Protein AF-A0A2C9L6H7-F1 (afdb_monomer_lite)

Foldseek 3Di:
DLLLVLLLVLLVLVVDDDDDVSVVVNVVSVVSNVVVVVVVVVVVLVVLCVVCVLQSQLVVLQVLLVVLVCQLVVVVVLVVQCVVPHRNRSSNVVSVVVVVVVVCCVVPPPDPDPPPPPPPDDPVVCVVDPVSVVVVVLVVVVVVVVVVCLVVVVVVCVVVVDDPVVNSVVSNVVSVVSSVVSNVVSVVVSVVVVVVVVVVVVVVVPDDDDDPDPPPPPVVPPRD

Organism: Biomphalaria glabrata (NCBI:txid6526)

Structure (mmCIF, N/CA/C/O backbone):
data_AF-A0A2C9L6H7-F1
#
_entry.id   AF-A0A2C9L6H7-F1
#
loop_
_atom_site.group_PDB
_atom_site.id
_atom_site.type_symbol
_atom_site.label_atom_id
_atom_site.label_alt_id
_atom_site.label_comp_id
_atom_site.label_asym_id
_atom_site.label_entity_id
_atom_site.label_seq_id
_atom_site.pdbx_PDB_ins_code
_atom_site.Cartn_x
_atom_site.Cartn_y
_atom_site.Cartn_z
_atom_site.occupancy
_atom_site.B_iso_or_equiv
_atom_site.auth_seq_id
_atom_site.auth_comp_id
_atom_site.auth_asym_id
_atom_site.auth_atom_id
_atom_site.pdbx_PDB_model_num
ATOM 1 N N . MET A 1 1 ? -9.158 5.200 -7.496 1.00 86.81 1 MET A N 1
ATOM 2 C CA . MET A 1 1 ? -10.626 5.351 -7.338 1.00 86.81 1 MET A CA 1
ATOM 3 C C . MET A 1 1 ? -11.253 4.237 -6.511 1.00 86.81 1 MET A C 1
ATOM 5 O O . MET A 1 1 ? -11.807 4.567 -5.476 1.00 86.81 1 MET A O 1
ATOM 9 N N . LEU A 1 2 ? -11.145 2.953 -6.896 1.00 90.75 2 LEU A N 1
ATOM 10 C CA . LEU A 1 2 ? -11.762 1.843 -6.139 1.00 90.75 2 LEU A CA 1
ATOM 11 C C . LEU A 1 2 ? -11.388 1.856 -4.645 1.00 90.75 2 LEU A C 1
ATOM 13 O O . LEU A 1 2 ? -12.276 1.834 -3.799 1.00 90.75 2 LEU A O 1
ATOM 17 N N . ALA A 1 3 ? -10.096 1.988 -4.328 1.00 88.94 3 ALA A N 1
ATOM 18 C CA . ALA A 1 3 ? -9.620 2.086 -2.945 1.00 88.94 3 ALA A CA 1
ATOM 19 C C . ALA A 1 3 ? -10.197 3.302 -2.192 1.00 88.94 3 ALA A C 1
ATOM 21 O O . ALA A 1 3 ? -10.600 3.178 -1.043 1.00 88.94 3 ALA A O 1
ATOM 22 N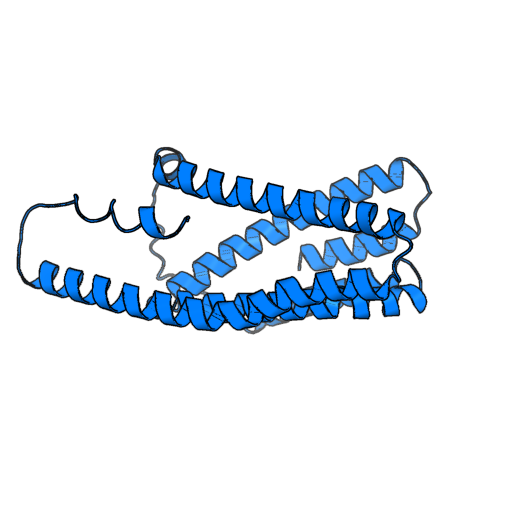 N . GLY A 1 4 ? -10.324 4.459 -2.854 1.00 90.06 4 GLY A N 1
ATOM 23 C CA . GLY A 1 4 ? -10.899 5.666 -2.250 1.00 90.06 4 GLY A CA 1
ATOM 24 C C . GLY A 1 4 ? -12.388 5.517 -1.927 1.00 90.06 4 GLY A C 1
ATOM 25 O O . GLY A 1 4 ? -12.824 5.894 -0.843 1.00 90.06 4 GLY A O 1
ATOM 26 N N . VAL A 1 5 ? -13.162 4.885 -2.817 1.00 92.19 5 VAL A N 1
ATOM 27 C CA . VAL A 1 5 ? -14.576 4.562 -2.561 1.00 92.19 5 VAL A CA 1
ATOM 28 C C . VAL A 1 5 ? -14.704 3.566 -1.407 1.00 92.19 5 VAL A C 1
ATOM 30 O O . VAL A 1 5 ? -15.531 3.767 -0.520 1.00 92.19 5 VAL A O 1
ATOM 33 N N . CYS A 1 6 ? -13.855 2.533 -1.372 1.00 91.00 6 CYS A N 1
ATOM 34 C CA . CYS A 1 6 ? -13.819 1.569 -0.270 1.00 91.00 6 CYS A CA 1
ATOM 35 C C . CYS A 1 6 ? -13.486 2.245 1.068 1.00 91.00 6 CYS A C 1
ATOM 37 O O . CYS A 1 6 ? -14.149 1.967 2.063 1.00 91.00 6 CYS A O 1
ATOM 39 N N . ALA A 1 7 ? -12.533 3.181 1.090 1.00 89.62 7 ALA A N 1
ATOM 40 C CA . ALA A 1 7 ? -12.198 3.954 2.283 1.00 89.62 7 ALA A CA 1
ATOM 41 C C . ALA A 1 7 ? -13.391 4.787 2.782 1.00 89.62 7 ALA A C 1
ATOM 43 O O . ALA A 1 7 ? -13.722 4.723 3.963 1.00 89.62 7 ALA A O 1
ATOM 44 N N . ILE A 1 8 ? -14.105 5.490 1.895 1.00 92.06 8 ILE A N 1
ATOM 45 C CA . ILE A 1 8 ? -15.303 6.262 2.278 1.00 92.06 8 ILE A CA 1
ATOM 46 C C . ILE A 1 8 ? -16.383 5.339 2.858 1.00 92.06 8 ILE A C 1
ATOM 48 O O . ILE A 1 8 ? -16.932 5.634 3.922 1.00 92.06 8 ILE A O 1
ATOM 52 N N . LEU A 1 9 ? -16.656 4.206 2.199 1.00 89.81 9 LEU A N 1
ATOM 53 C CA . LEU A 1 9 ? -17.608 3.199 2.681 1.00 89.81 9 LEU A CA 1
ATOM 54 C C . LEU A 1 9 ? -17.210 2.657 4.061 1.00 89.81 9 LEU A C 1
ATOM 56 O O . LEU A 1 9 ? -18.068 2.493 4.926 1.00 89.81 9 LEU A O 1
ATOM 60 N N . PHE A 1 10 ? -15.914 2.446 4.295 1.00 88.25 10 PHE A N 1
ATOM 61 C CA . PHE A 1 10 ? -15.382 2.023 5.590 1.00 88.25 10 PHE A CA 1
ATOM 62 C C . PHE A 1 10 ? -15.602 3.068 6.694 1.00 88.25 10 PHE A C 1
ATOM 64 O O . PHE A 1 10 ? -15.924 2.714 7.825 1.00 88.25 10 PHE A O 1
ATOM 71 N N . GLY A 1 11 ? -15.507 4.359 6.369 1.00 86.75 11 GLY A N 1
ATOM 72 C CA . GLY A 1 11 ? -15.842 5.435 7.306 1.00 86.75 11 GLY A CA 1
ATOM 73 C C . GLY A 1 11 ? -17.318 5.424 7.723 1.00 86.75 11 GLY A C 1
ATOM 74 O O . GLY A 1 11 ? -17.628 5.603 8.900 1.00 86.75 11 GLY A O 1
ATOM 75 N N . PHE A 1 12 ? -18.234 5.148 6.786 1.00 86.12 12 PHE A N 1
ATOM 76 C CA . PHE A 1 12 ? -19.671 5.016 7.080 1.00 86.12 12 PHE A CA 1
ATOM 77 C C . PHE A 1 12 ? -20.012 3.756 7.876 1.00 86.12 12 PHE A C 1
ATOM 79 O O . PHE A 1 12 ? -20.928 3.777 8.696 1.00 86.12 12 PHE A O 1
ATOM 86 N N . LEU A 1 13 ? -19.251 2.676 7.686 1.00 83.56 13 LEU A N 1
ATOM 87 C CA . LEU A 1 13 ? -19.404 1.439 8.451 1.00 83.56 13 LEU A CA 1
ATOM 88 C C . LEU A 1 13 ? -19.251 1.657 9.958 1.00 83.56 13 LEU A C 1
ATOM 90 O O . LEU A 1 13 ? -19.934 0.991 10.730 1.00 83.56 13 LEU A O 1
ATOM 94 N N . GLY A 1 14 ? -18.437 2.628 10.382 1.00 74.38 14 GLY A N 1
ATOM 95 C CA . GLY A 1 14 ? -18.290 2.990 11.795 1.00 74.38 14 GLY A CA 1
ATOM 96 C C . GLY A 1 14 ? -19.550 3.556 12.456 1.00 74.38 14 GLY A C 1
ATOM 97 O O . GLY A 1 14 ? -19.616 3.604 13.678 1.00 74.38 14 GLY A O 1
ATOM 98 N N . GLN A 1 15 ? -20.552 3.967 11.673 1.00 77.81 15 GLN A N 1
ATOM 99 C CA . GLN A 1 15 ? -21.860 4.411 12.174 1.00 77.81 15 GLN A CA 1
ATOM 100 C C . GLN A 1 15 ? -22.908 3.283 12.175 1.00 77.81 15 GLN A C 1
ATOM 102 O O . GLN A 1 15 ? -24.049 3.495 12.584 1.00 77.81 15 GLN A O 1
ATOM 107 N N . GLY A 1 16 ? -22.546 2.094 11.682 1.00 73.50 16 GLY A N 1
ATOM 108 C CA . GLY A 1 16 ? -23.424 0.931 11.608 1.00 73.50 16 GLY A CA 1
ATOM 109 C C . GLY A 1 16 ? -23.633 0.226 12.957 1.00 73.50 16 GLY A C 1
ATOM 110 O O . GLY A 1 16 ? -22.962 0.532 13.944 1.00 73.50 16 GLY A O 1
ATOM 111 N N . PRO A 1 17 ? -24.564 -0.744 13.018 1.00 73.94 17 PRO A N 1
ATOM 112 C CA . PRO A 1 17 ? -24.856 -1.482 14.240 1.00 73.94 17 PRO A CA 1
ATOM 113 C C . PRO A 1 17 ? -23.621 -2.254 14.744 1.00 73.94 17 PRO A C 1
ATOM 115 O O . PRO A 1 17 ? -22.954 -2.932 13.952 1.00 73.94 17 PRO A O 1
ATOM 118 N N . PRO A 1 18 ? -23.318 -2.192 16.054 1.00 74.81 18 PRO A N 1
ATOM 119 C CA . PRO A 1 18 ? -22.157 -2.862 16.626 1.00 74.81 18 PRO A CA 1
ATOM 120 C C . PRO A 1 18 ? -22.301 -4.391 16.564 1.00 74.81 18 PRO A C 1
ATOM 122 O O . PRO A 1 18 ? -23.391 -4.936 16.737 1.00 74.81 18 PRO A O 1
ATOM 125 N N . GLY A 1 19 ? -21.183 -5.094 16.352 1.00 82.12 19 GLY A N 1
ATOM 126 C CA . GLY A 1 19 ? -21.097 -6.556 16.452 1.00 82.12 19 GLY A CA 1
ATOM 127 C C . GLY A 1 19 ? -20.642 -7.261 15.171 1.00 82.12 19 GLY A C 1
ATOM 128 O O . GLY A 1 19 ? -19.882 -6.725 14.365 1.00 82.12 19 GLY A O 1
ATOM 129 N N . THR A 1 20 ? -21.120 -8.490 14.976 1.00 83.94 20 THR A N 1
ATOM 130 C CA . THR A 1 20 ? -20.829 -9.339 13.809 1.00 83.94 20 THR A CA 1
ATOM 131 C C . THR A 1 20 ? -21.091 -8.701 12.435 1.00 83.94 20 THR A C 1
ATOM 133 O O . THR A 1 20 ? -20.253 -8.918 11.555 1.00 83.94 20 THR A O 1
ATOM 136 N N . PRO A 1 21 ? -22.155 -7.900 12.190 1.00 84.06 21 PRO A N 1
ATOM 137 C CA . PRO A 1 21 ? -22.369 -7.313 10.863 1.00 84.06 21 PRO A CA 1
ATOM 138 C C . PRO A 1 21 ? -21.281 -6.301 10.471 1.00 84.06 21 PRO A C 1
ATOM 140 O O . PRO A 1 21 ? -20.859 -6.288 9.314 1.00 84.06 21 PRO A O 1
ATOM 143 N N . PHE A 1 22 ? -20.767 -5.517 11.426 1.00 86.94 22 PHE A N 1
ATOM 144 C CA . PHE A 1 22 ? -19.659 -4.586 11.188 1.00 86.94 22 PHE A CA 1
ATOM 145 C C . PHE A 1 22 ? -18.388 -5.322 10.749 1.00 86.94 22 PHE A C 1
ATOM 147 O O . PHE A 1 22 ? -17.736 -4.919 9.786 1.00 86.94 22 PHE A O 1
ATOM 154 N N . ILE A 1 23 ? -18.062 -6.432 11.418 1.00 87.94 23 ILE A N 1
ATOM 155 C CA . ILE A 1 23 ? -16.872 -7.237 11.117 1.00 87.94 23 ILE A CA 1
ATOM 156 C C . ILE A 1 23 ? -16.971 -7.834 9.709 1.00 87.94 23 ILE A C 1
ATOM 158 O O . ILE A 1 23 ? -16.042 -7.693 8.915 1.00 87.94 23 ILE A O 1
ATOM 162 N N . VAL A 1 24 ? -18.106 -8.454 9.367 1.00 90.81 24 VAL A N 1
ATOM 163 C CA . VAL A 1 24 ? -18.300 -9.083 8.050 1.00 90.81 24 VAL A CA 1
ATOM 164 C C . VAL A 1 24 ? -18.208 -8.050 6.928 1.00 90.81 24 VAL A C 1
ATOM 166 O O . VAL A 1 24 ? -17.472 -8.258 5.963 1.00 90.81 24 VAL A O 1
ATOM 169 N N . MET A 1 25 ? -18.894 -6.911 7.056 1.00 86.50 25 MET A N 1
ATOM 170 C CA . MET A 1 25 ? -18.816 -5.855 6.044 1.00 86.50 25 MET A CA 1
ATOM 171 C C . MET A 1 25 ? -17.411 -5.248 5.944 1.00 86.50 25 MET A C 1
ATOM 173 O O . MET A 1 25 ? -16.944 -4.975 4.840 1.00 86.50 25 MET A O 1
ATOM 177 N N . SER A 1 26 ? -16.709 -5.099 7.070 1.00 88.81 26 SER A N 1
ATOM 178 C CA . SER A 1 26 ? -15.321 -4.629 7.093 1.00 88.81 26 SER A CA 1
ATOM 179 C C . SER A 1 26 ? -14.395 -5.546 6.295 1.00 88.81 26 SER A C 1
ATOM 181 O O . SER A 1 26 ? -13.603 -5.059 5.488 1.00 88.81 26 SER A O 1
ATOM 183 N N . PHE A 1 27 ? -14.526 -6.867 6.456 1.00 91.69 27 PHE A N 1
ATOM 184 C CA . PHE A 1 27 ? -13.761 -7.837 5.668 1.00 91.69 27 PHE A CA 1
ATOM 185 C C . PHE A 1 27 ? -14.075 -7.752 4.173 1.00 91.69 27 PHE A C 1
ATOM 187 O O . PHE A 1 27 ? -13.153 -7.791 3.360 1.00 91.69 27 PHE A O 1
ATOM 194 N N . LEU A 1 28 ? -15.348 -7.591 3.801 1.00 92.75 28 LEU A N 1
ATOM 195 C CA . LEU A 1 28 ? -15.743 -7.456 2.396 1.00 92.75 28 LEU A CA 1
ATOM 196 C C . LEU A 1 28 ? -15.145 -6.200 1.755 1.00 92.75 28 LEU A C 1
ATOM 198 O O . LEU A 1 28 ? -14.545 -6.284 0.684 1.00 92.75 28 LEU A O 1
ATOM 202 N N . VAL A 1 29 ? -15.253 -5.048 2.422 1.00 91.75 29 VAL A N 1
ATOM 203 C CA . VAL A 1 29 ? -14.683 -3.787 1.922 1.00 91.75 29 VAL A CA 1
ATOM 204 C C . VAL A 1 29 ? -13.164 -3.888 1.801 1.00 91.75 29 VAL A C 1
ATOM 206 O O . VAL A 1 29 ? -12.610 -3.508 0.771 1.00 91.75 29 VAL A O 1
ATOM 209 N N . ARG A 1 30 ? -12.489 -4.469 2.800 1.00 90.06 30 ARG A N 1
ATOM 210 C CA . ARG A 1 30 ? -11.034 -4.681 2.770 1.00 90.06 30 ARG A CA 1
ATOM 211 C C . ARG A 1 30 ? -10.598 -5.630 1.656 1.00 90.06 30 ARG A C 1
ATOM 213 O O . ARG A 1 30 ? -9.576 -5.377 1.026 1.00 90.06 30 ARG A O 1
ATOM 220 N N . ALA A 1 31 ? -11.365 -6.680 1.369 1.00 94.38 31 ALA A N 1
ATOM 221 C CA . ALA A 1 31 ? -11.065 -7.593 0.269 1.00 94.38 31 ALA A CA 1
ATOM 222 C C . ALA A 1 31 ? -11.135 -6.882 -1.093 1.00 94.38 31 ALA A C 1
ATOM 224 O O . ALA A 1 31 ? -10.229 -7.022 -1.914 1.00 94.38 31 ALA A O 1
ATOM 225 N N . VAL A 1 32 ? -12.174 -6.071 -1.319 1.00 94.06 32 VAL A N 1
ATOM 226 C CA . VAL A 1 32 ? -12.326 -5.294 -2.562 1.00 94.06 32 VAL A CA 1
ATOM 227 C C . VAL A 1 32 ? -11.233 -4.229 -2.688 1.00 94.06 32 VAL A C 1
ATOM 229 O O . VAL A 1 32 ? -10.643 -4.068 -3.758 1.00 94.06 32 VAL A O 1
ATOM 232 N N . GLU A 1 33 ? -10.920 -3.536 -1.593 1.00 92.31 33 GLU A N 1
ATOM 233 C CA . GLU A 1 33 ? -9.830 -2.563 -1.535 1.00 92.31 33 GLU A CA 1
ATOM 234 C C . GLU A 1 33 ? -8.484 -3.212 -1.892 1.00 92.31 33 GLU A C 1
ATOM 236 O O . GLU A 1 33 ? -7.765 -2.695 -2.750 1.00 92.31 33 GLU A O 1
ATOM 241 N N . ALA A 1 34 ? -8.182 -4.381 -1.316 1.00 90.94 34 ALA A N 1
ATOM 242 C CA . ALA A 1 34 ? -6.945 -5.118 -1.564 1.00 90.94 34 ALA A CA 1
ATOM 243 C C . ALA A 1 34 ? -6.784 -5.526 -3.036 1.00 90.94 34 ALA A C 1
ATOM 245 O O . ALA A 1 34 ? -5.696 -5.381 -3.593 1.00 90.94 34 ALA A O 1
ATOM 246 N N . ILE A 1 35 ? -7.861 -5.970 -3.695 1.00 93.69 35 ILE A N 1
ATOM 247 C CA . ILE A 1 35 ? -7.845 -6.281 -5.134 1.00 93.69 35 ILE A CA 1
ATOM 248 C C . ILE A 1 35 ? -7.488 -5.029 -5.946 1.00 93.69 35 ILE A C 1
ATOM 250 O O . ILE A 1 35 ? -6.653 -5.087 -6.850 1.00 93.69 35 ILE A O 1
ATOM 254 N N . GLY A 1 36 ? -8.085 -3.885 -5.600 1.00 89.62 36 GLY A N 1
ATOM 255 C CA . GLY A 1 36 ? -7.805 -2.610 -6.256 1.00 89.62 36 GLY A CA 1
ATOM 256 C C . GLY A 1 36 ? -6.353 -2.169 -6.108 1.00 89.62 36 GLY A C 1
ATOM 257 O O . GLY A 1 36 ? -5.725 -1.780 -7.093 1.00 89.62 36 GLY A O 1
ATOM 258 N N . VAL A 1 37 ? -5.812 -2.255 -4.892 1.00 88.94 37 VAL A N 1
ATOM 259 C CA . VAL A 1 37 ? -4.417 -1.898 -4.605 1.00 88.94 37 VAL A CA 1
ATOM 260 C C . VAL A 1 37 ? -3.455 -2.851 -5.316 1.00 88.94 37 VAL A C 1
ATOM 262 O O . VAL A 1 37 ? -2.514 -2.386 -5.950 1.00 88.94 37 VAL A O 1
ATOM 265 N N . ALA A 1 38 ? -3.711 -4.162 -5.311 1.00 89.88 38 ALA A N 1
ATOM 266 C CA . ALA A 1 38 ? -2.865 -5.139 -6.000 1.00 89.88 38 ALA A CA 1
ATOM 267 C C . ALA A 1 38 ? -2.821 -4.907 -7.520 1.00 89.88 38 ALA A C 1
ATOM 269 O O . ALA A 1 38 ? -1.746 -4.946 -8.130 1.00 89.88 38 ALA A O 1
ATOM 270 N N . ALA A 1 39 ? -3.972 -4.614 -8.132 1.00 89.38 39 ALA A N 1
ATOM 271 C CA . ALA A 1 39 ? -4.048 -4.278 -9.549 1.00 89.38 39 ALA A CA 1
ATOM 272 C C . ALA A 1 39 ? -3.284 -2.981 -9.860 1.00 89.38 39 ALA A C 1
ATOM 274 O O . ALA A 1 39 ? -2.503 -2.937 -10.811 1.00 89.38 39 ALA A O 1
ATOM 275 N N . PHE A 1 40 ? -3.457 -1.950 -9.027 1.00 88.62 40 PHE A N 1
ATOM 276 C CA . PHE A 1 40 ? -2.762 -0.673 -9.166 1.00 88.62 40 PHE A CA 1
ATOM 277 C C . PHE A 1 40 ? -1.241 -0.813 -9.037 1.00 88.62 40 PHE A C 1
ATOM 279 O O . PHE A 1 40 ? -0.520 -0.318 -9.903 1.00 88.62 40 PHE A O 1
ATOM 286 N N . SER A 1 41 ? -0.743 -1.502 -8.008 1.00 86.56 41 SER A N 1
ATOM 287 C CA . SER A 1 41 ? 0.698 -1.695 -7.800 1.00 86.56 41 SER A CA 1
ATOM 288 C C . SER A 1 41 ? 1.327 -2.462 -8.963 1.00 86.56 41 SER A C 1
ATOM 290 O O . SER A 1 41 ? 2.352 -2.046 -9.499 1.00 86.56 41 SER A O 1
ATOM 292 N N . THR A 1 42 ? 0.666 -3.527 -9.428 1.00 87.75 42 THR A N 1
ATOM 293 C CA . THR A 1 42 ? 1.136 -4.321 -10.575 1.00 87.75 42 THR A CA 1
ATOM 294 C C . THR A 1 42 ? 1.201 -3.488 -11.855 1.00 87.75 42 THR A C 1
ATOM 296 O O . THR A 1 42 ? 2.218 -3.495 -12.551 1.00 87.75 42 THR A O 1
ATOM 299 N N . ALA A 1 43 ? 0.135 -2.740 -12.160 1.00 87.50 43 ALA A N 1
ATOM 300 C CA . ALA A 1 43 ? 0.084 -1.883 -13.340 1.00 87.50 43 ALA A CA 1
ATOM 301 C C . ALA A 1 43 ? 1.125 -0.758 -13.268 1.00 87.50 43 ALA A C 1
ATOM 303 O O . ALA A 1 43 ? 1.826 -0.512 -14.245 1.00 87.50 43 ALA A O 1
ATOM 304 N N . SER A 1 44 ? 1.285 -0.126 -12.103 1.00 87.94 44 SER A N 1
ATOM 305 C CA . SER A 1 44 ? 2.264 0.946 -11.890 1.00 87.94 44 SER A CA 1
ATOM 306 C C . SER A 1 44 ? 3.686 0.458 -12.153 1.00 87.94 44 SER A C 1
ATOM 308 O O . SER A 1 44 ? 4.434 1.100 -12.887 1.00 87.94 44 SER A O 1
ATOM 310 N N . PHE A 1 45 ? 4.046 -0.719 -11.635 1.00 84.12 45 PHE A N 1
ATOM 311 C CA . PHE A 1 45 ? 5.361 -1.317 -11.863 1.00 84.12 45 PHE A CA 1
ATOM 312 C C . PHE A 1 45 ? 5.595 -1.676 -13.338 1.00 84.12 45 PHE A C 1
ATOM 314 O O . PHE A 1 45 ? 6.684 -1.448 -13.874 1.00 84.12 45 PHE A O 1
ATOM 321 N N . ALA A 1 46 ? 4.568 -2.184 -14.025 1.00 85.62 46 ALA A N 1
ATOM 322 C CA . ALA A 1 46 ? 4.638 -2.487 -15.452 1.00 85.62 46 ALA A CA 1
ATOM 323 C C . ALA A 1 46 ? 4.795 -1.224 -16.317 1.00 85.62 46 ALA A C 1
ATOM 325 O O . ALA A 1 46 ? 5.581 -1.225 -17.260 1.00 85.62 46 ALA A O 1
ATOM 326 N N . ILE A 1 47 ? 4.085 -0.139 -16.002 1.00 84.19 47 ILE A N 1
ATOM 327 C CA . ILE A 1 47 ? 4.190 1.133 -16.733 1.00 84.19 47 ILE A CA 1
ATOM 328 C C . ILE A 1 47 ? 5.581 1.736 -16.523 1.00 84.19 47 ILE A C 1
ATOM 330 O O . ILE A 1 47 ? 6.272 2.021 -17.495 1.00 84.19 47 ILE A O 1
ATOM 334 N N . VAL A 1 48 ? 6.033 1.861 -15.271 1.00 86.00 48 VAL A N 1
ATOM 335 C CA . VAL A 1 48 ? 7.335 2.466 -14.938 1.00 86.00 48 VAL A CA 1
ATOM 336 C C . VAL A 1 48 ? 8.496 1.724 -15.604 1.00 86.00 48 VAL A C 1
ATOM 338 O O . VAL A 1 48 ? 9.398 2.355 -16.152 1.00 86.00 48 VAL A O 1
ATOM 341 N N . SER A 1 49 ? 8.467 0.388 -15.590 1.00 82.25 49 SER A N 1
ATOM 342 C CA . SER A 1 49 ? 9.523 -0.424 -16.210 1.00 82.25 49 SER A CA 1
ATOM 343 C C . SER A 1 49 ? 9.545 -0.341 -17.739 1.00 82.25 49 SER A C 1
ATOM 345 O O . SER A 1 49 ? 10.619 -0.470 -18.326 1.00 82.25 49 SER A O 1
ATOM 347 N N . ASN A 1 50 ? 8.398 -0.096 -18.383 1.00 82.12 50 ASN A N 1
ATOM 348 C CA . ASN A 1 50 ? 8.331 0.125 -19.828 1.00 82.12 50 ASN A CA 1
ATOM 349 C C . ASN A 1 50 ? 8.730 1.554 -20.224 1.00 82.12 50 ASN A C 1
ATOM 351 O O . ASN A 1 50 ? 9.392 1.728 -21.243 1.00 82.12 50 ASN A O 1
ATOM 355 N N . GLU A 1 51 ? 8.362 2.557 -19.426 1.00 83.69 51 GLU A N 1
ATOM 356 C CA . GLU A 1 51 ? 8.619 3.970 -19.731 1.00 83.69 51 GLU A CA 1
ATOM 357 C C . GLU A 1 51 ? 10.087 4.363 -19.482 1.00 83.69 51 GLU A C 1
ATOM 359 O O . GLU A 1 51 ? 10.688 5.096 -20.266 1.00 83.69 51 GLU A O 1
ATOM 364 N N . PHE A 1 52 ? 10.711 3.836 -18.418 1.00 82.44 52 PHE A N 1
ATOM 365 C CA . PHE A 1 52 ? 12.077 4.195 -18.012 1.00 82.44 52 PHE A CA 1
ATOM 366 C C . PHE A 1 52 ? 13.042 2.998 -17.992 1.00 82.44 52 PHE A C 1
ATOM 368 O O . PHE A 1 52 ? 13.639 2.710 -16.953 1.00 82.44 52 PHE A O 1
ATOM 375 N N . PRO A 1 53 ? 13.300 2.326 -19.130 1.00 76.44 53 PRO A N 1
ATOM 376 C CA . PRO A 1 53 ? 14.057 1.070 -19.163 1.00 76.44 53 PRO A CA 1
ATOM 377 C C . PRO A 1 53 ? 15.520 1.196 -18.702 1.00 76.44 53 PRO A C 1
ATOM 379 O O . PRO A 1 53 ? 16.129 0.215 -18.282 1.00 76.44 53 PRO A O 1
ATOM 382 N N . TYR A 1 54 ? 16.099 2.400 -18.760 1.00 78.31 54 TYR A N 1
ATOM 383 C CA . TYR A 1 54 ? 17.502 2.652 -18.404 1.00 78.31 54 TYR A CA 1
ATOM 384 C C . TYR A 1 54 ? 17.725 3.165 -16.976 1.00 78.31 54 TYR A C 1
ATOM 386 O O . TYR A 1 54 ? 18.883 3.271 -16.566 1.00 78.31 54 TYR A O 1
ATOM 394 N N . HIS A 1 55 ? 16.657 3.521 -16.255 1.00 81.88 55 HIS A N 1
ATOM 395 C CA . HIS A 1 55 ? 16.721 4.140 -14.921 1.00 81.88 55 HIS A CA 1
ATOM 396 C C . HIS A 1 55 ? 15.661 3.550 -13.974 1.00 81.88 55 HIS A C 1
ATOM 398 O O . HIS A 1 55 ? 15.116 4.247 -13.117 1.00 81.88 55 HIS A O 1
ATOM 404 N N . ILE A 1 56 ? 15.337 2.265 -14.158 1.00 82.81 56 ILE A N 1
ATOM 405 C CA . ILE A 1 56 ? 14.281 1.563 -13.419 1.00 82.81 56 ILE A CA 1
ATOM 406 C C . ILE A 1 56 ? 14.546 1.625 -11.905 1.00 82.81 56 ILE A C 1
ATOM 408 O O . ILE A 1 56 ? 13.636 1.926 -11.135 1.00 82.81 56 ILE A O 1
ATOM 412 N N . GLY A 1 57 ? 15.791 1.394 -11.471 1.00 79.00 57 GLY A N 1
ATOM 413 C CA . GLY A 1 57 ? 16.166 1.381 -10.058 1.00 79.00 57 GLY A CA 1
ATOM 414 C C . GLY A 1 57 ? 16.028 2.747 -9.390 1.00 79.00 57 GLY A C 1
ATOM 415 O O . GLY A 1 57 ? 15.482 2.835 -8.293 1.00 79.00 57 GLY A O 1
ATOM 416 N N . SER A 1 58 ? 16.462 3.820 -10.051 1.00 80.88 58 SER A N 1
ATOM 417 C CA . SER A 1 58 ? 16.365 5.187 -9.521 1.00 80.88 58 SER A CA 1
ATOM 418 C C . SER A 1 58 ? 14.919 5.690 -9.451 1.00 80.88 58 SER A C 1
ATOM 420 O O . SER A 1 58 ? 14.549 6.370 -8.491 1.00 80.88 58 SER A O 1
ATOM 422 N N . VAL A 1 59 ? 14.079 5.339 -10.434 1.00 86.62 59 VAL A N 1
ATOM 423 C CA . VAL A 1 59 ? 12.652 5.701 -10.415 1.00 86.62 59 VAL A CA 1
ATOM 424 C C . VAL A 1 59 ? 11.926 4.941 -9.304 1.00 86.62 59 VAL A C 1
ATOM 426 O O . VAL A 1 59 ? 11.225 5.568 -8.512 1.00 86.62 59 VAL A O 1
ATOM 429 N N . PHE A 1 60 ? 12.149 3.628 -9.165 1.00 83.56 60 PHE A N 1
ATOM 430 C CA . PHE A 1 60 ? 11.566 2.857 -8.061 1.00 83.56 60 PHE A CA 1
ATOM 431 C C . PHE A 1 60 ? 12.030 3.329 -6.693 1.00 83.56 60 PHE A C 1
ATOM 433 O O . PHE A 1 60 ? 11.213 3.450 -5.787 1.00 83.56 60 PHE A O 1
ATOM 440 N N . ALA A 1 61 ? 13.309 3.664 -6.552 1.00 82.44 61 ALA A N 1
ATOM 441 C CA . ALA A 1 61 ? 13.823 4.211 -5.310 1.00 82.44 61 ALA A CA 1
ATOM 442 C C . ALA A 1 61 ? 13.129 5.523 -4.922 1.00 82.44 61 ALA A C 1
ATOM 444 O O . ALA A 1 61 ? 12.790 5.711 -3.760 1.00 82.44 61 ALA A O 1
ATOM 445 N N . THR A 1 62 ? 12.880 6.407 -5.892 1.00 85.25 62 THR A N 1
ATOM 446 C CA . THR A 1 62 ? 12.159 7.670 -5.661 1.00 85.25 62 THR A CA 1
ATOM 447 C C . THR A 1 62 ? 10.689 7.433 -5.303 1.00 85.25 62 THR A C 1
ATOM 449 O O . THR A 1 62 ? 10.122 8.145 -4.481 1.00 85.25 62 THR A O 1
ATOM 452 N N . LEU A 1 63 ? 10.050 6.421 -5.893 1.00 86.31 63 LEU A N 1
ATOM 453 C CA . LEU A 1 63 ? 8.693 6.033 -5.503 1.00 86.31 63 LEU A CA 1
ATOM 454 C C . LEU A 1 63 ? 8.663 5.495 -4.065 1.00 86.31 63 LEU A C 1
ATOM 456 O O . LEU A 1 63 ? 7.803 5.901 -3.286 1.00 86.31 63 LEU A O 1
ATOM 460 N N . GLU A 1 64 ? 9.627 4.655 -3.690 1.00 81.12 64 GLU A N 1
ATOM 461 C CA . GLU A 1 64 ? 9.760 4.122 -2.329 1.00 81.12 64 GLU A CA 1
ATOM 462 C C . GLU A 1 64 ? 10.066 5.210 -1.293 1.00 81.12 64 GLU A C 1
ATOM 464 O O . GLU A 1 64 ? 9.543 5.158 -0.180 1.00 81.12 64 GLU A O 1
ATOM 469 N N . THR A 1 65 ? 10.836 6.252 -1.635 1.00 84.56 65 THR A N 1
ATOM 470 C CA . THR A 1 65 ? 11.031 7.382 -0.710 1.00 84.56 65 THR A CA 1
ATOM 471 C C . THR A 1 65 ? 9.720 8.111 -0.430 1.00 84.56 65 THR A C 1
ATOM 473 O O . THR A 1 65 ? 9.416 8.398 0.729 1.00 84.56 65 THR A O 1
ATOM 476 N N . CYS A 1 66 ? 8.906 8.360 -1.461 1.00 86.81 66 CYS A N 1
ATOM 477 C CA . CYS A 1 66 ? 7.576 8.949 -1.307 1.00 86.81 66 CYS A CA 1
ATOM 478 C C . CYS A 1 66 ? 6.657 8.068 -0.446 1.00 86.81 66 CYS A C 1
ATOM 480 O O . CYS A 1 66 ? 5.943 8.590 0.413 1.00 86.81 66 CYS A O 1
ATOM 482 N N . VAL A 1 67 ? 6.695 6.744 -0.635 1.00 83.88 67 VAL A N 1
ATOM 483 C CA . VAL A 1 67 ? 5.957 5.783 0.203 1.00 83.88 67 VAL A CA 1
ATOM 484 C C . VAL A 1 67 ? 6.434 5.851 1.654 1.00 83.88 67 VAL A C 1
ATOM 486 O O . VAL A 1 67 ? 5.605 5.964 2.556 1.00 83.88 67 VAL A O 1
ATOM 489 N N . GLY A 1 68 ? 7.748 5.863 1.892 1.00 80.19 68 GLY A N 1
ATOM 490 C CA . GLY A 1 68 ? 8.334 5.986 3.227 1.00 80.19 68 GLY A CA 1
ATOM 491 C C . GLY A 1 68 ? 7.887 7.258 3.950 1.00 80.19 68 GLY A C 1
ATOM 492 O O . GLY A 1 68 ? 7.437 7.189 5.091 1.00 80.19 68 GLY A O 1
ATOM 493 N N . ILE A 1 69 ? 7.907 8.407 3.266 1.00 84.88 69 ILE A N 1
ATOM 494 C CA . ILE A 1 69 ? 7.395 9.679 3.804 1.00 84.88 69 ILE A CA 1
ATOM 495 C C . ILE A 1 69 ? 5.898 9.570 4.135 1.00 84.88 69 ILE A C 1
ATOM 497 O O . ILE A 1 69 ? 5.463 10.014 5.199 1.00 84.88 69 ILE A O 1
ATOM 501 N N . GLY A 1 70 ? 5.108 8.947 3.256 1.00 86.75 70 GLY A N 1
ATOM 502 C CA . GLY A 1 70 ? 3.685 8.699 3.490 1.00 86.75 70 GLY A CA 1
ATOM 503 C C . GLY A 1 70 ? 3.425 7.837 4.729 1.00 86.75 70 GLY A C 1
ATOM 504 O O . GLY A 1 70 ? 2.524 8.146 5.506 1.00 86.75 70 GLY A O 1
ATOM 505 N N . LEU A 1 71 ? 4.245 6.808 4.960 1.00 82.06 71 LEU A N 1
ATOM 506 C CA . LEU A 1 71 ? 4.167 5.955 6.150 1.00 82.06 71 LEU A CA 1
ATOM 507 C C . LEU A 1 71 ? 4.555 6.694 7.438 1.00 82.06 71 LEU A C 1
ATOM 509 O O . LEU A 1 71 ? 3.988 6.402 8.486 1.00 82.06 71 LEU A O 1
ATOM 513 N N . MET A 1 72 ? 5.471 7.665 7.369 1.00 82.31 72 MET A N 1
ATOM 514 C CA . MET A 1 72 ? 5.851 8.492 8.522 1.00 82.31 72 MET A CA 1
ATOM 515 C C . MET A 1 72 ? 4.747 9.491 8.891 1.00 82.31 72 MET A C 1
ATOM 517 O O . MET A 1 72 ? 4.414 9.649 10.062 1.00 82.31 72 MET A O 1
ATOM 521 N N . ILE A 1 73 ? 4.173 10.169 7.894 1.00 85.88 73 ILE A N 1
ATOM 522 C CA . ILE A 1 73 ? 3.177 11.232 8.098 1.00 85.88 73 ILE A CA 1
ATOM 523 C C . ILE A 1 73 ? 1.772 10.653 8.353 1.00 85.88 73 ILE A C 1
ATOM 525 O O . ILE A 1 73 ? 0.965 11.253 9.069 1.00 85.88 73 ILE A O 1
ATOM 529 N N . GLY A 1 74 ? 1.473 9.483 7.781 1.00 87.38 74 GLY A N 1
ATOM 530 C CA . GLY A 1 74 ? 0.153 8.852 7.790 1.00 87.38 74 GLY A CA 1
ATOM 531 C C . GLY A 1 74 ? -0.452 8.676 9.187 1.00 87.38 74 GLY A C 1
ATOM 532 O O . GLY A 1 74 ? -1.550 9.189 9.413 1.00 87.38 74 GLY A O 1
ATOM 533 N N . PRO A 1 75 ? 0.231 8.015 10.143 1.00 84.62 75 PRO A N 1
ATOM 534 C CA . PRO A 1 75 ? -0.282 7.826 11.499 1.00 84.62 75 PRO A CA 1
ATOM 535 C C . PRO A 1 75 ? -0.507 9.141 12.250 1.00 84.62 75 PRO A C 1
ATOM 537 O O . PRO A 1 75 ? -1.510 9.279 12.943 1.00 84.62 75 PRO A O 1
ATOM 540 N N . THR A 1 76 ? 0.379 10.128 12.088 1.00 85.56 76 THR A N 1
ATOM 541 C CA . THR A 1 76 ? 0.260 11.428 12.767 1.00 85.56 76 THR A CA 1
ATOM 542 C C . THR A 1 76 ? -0.958 12.207 12.277 1.00 85.56 76 THR A C 1
ATOM 544 O O . THR A 1 76 ? -1.755 12.675 13.087 1.00 85.56 76 THR A O 1
ATOM 547 N N . ILE A 1 77 ? -1.143 12.311 10.955 1.00 89.31 77 ILE A N 1
ATOM 548 C CA . ILE A 1 77 ? -2.317 12.983 10.381 1.00 89.31 77 ILE A CA 1
ATOM 549 C C . ILE A 1 77 ? -3.592 12.185 10.680 1.00 89.31 77 ILE A C 1
ATOM 551 O O . ILE A 1 77 ? -4.604 12.767 11.062 1.00 89.31 77 ILE A O 1
ATOM 555 N N . GLY A 1 78 ? -3.552 10.858 10.544 1.00 87.62 78 GLY A N 1
ATOM 556 C CA . GLY A 1 78 ? -4.693 9.985 10.821 1.00 87.62 78 GLY A CA 1
ATOM 557 C C . GLY A 1 78 ? -5.158 10.057 12.277 1.00 87.62 78 GLY A C 1
ATOM 558 O O . GLY A 1 78 ? -6.358 10.157 12.522 1.00 87.62 78 GLY A O 1
ATOM 559 N N . GLY A 1 79 ? -4.219 10.074 13.228 1.00 86.75 79 GLY A N 1
ATOM 560 C CA . GLY A 1 79 ? -4.498 10.229 14.656 1.00 86.75 79 GLY A CA 1
ATOM 561 C C . GLY A 1 79 ? -5.106 11.591 14.988 1.00 86.75 79 GLY A C 1
ATOM 562 O O . GLY A 1 79 ? -6.146 11.649 15.637 1.00 86.75 79 GLY A O 1
ATOM 563 N N . ALA A 1 80 ? -4.539 12.678 14.454 1.00 89.19 80 ALA A N 1
ATOM 564 C CA . ALA A 1 80 ? -5.098 14.019 14.640 1.00 89.19 80 ALA A CA 1
ATOM 565 C C . ALA A 1 80 ? -6.529 14.139 14.076 1.00 89.19 80 ALA A C 1
ATOM 567 O O . ALA A 1 80 ? -7.411 14.716 14.708 1.00 89.19 80 ALA A O 1
ATOM 568 N N . LEU A 1 81 ? -6.792 13.556 12.901 1.00 90.81 81 LEU A N 1
ATOM 569 C CA . LEU A 1 81 ? -8.136 13.524 12.311 1.00 90.81 81 LEU A CA 1
ATOM 570 C C . LEU A 1 81 ? -9.122 12.693 13.139 1.00 90.81 81 LEU A C 1
ATOM 572 O O . LEU A 1 81 ? -10.299 13.050 13.227 1.00 90.81 81 LEU A O 1
ATOM 576 N N . TYR A 1 82 ? -8.646 11.606 13.747 1.00 88.38 82 TYR A N 1
ATOM 577 C CA . TYR A 1 82 ? -9.443 10.778 14.643 1.00 88.38 82 TYR A CA 1
ATOM 578 C C . TYR A 1 82 ? -9.819 11.522 15.933 1.00 88.38 82 TYR A C 1
ATOM 580 O O . TYR A 1 82 ? -10.967 11.446 16.361 1.00 88.38 82 TYR A O 1
ATOM 588 N N . GLU A 1 83 ? -8.905 12.292 16.529 1.00 89.00 83 GLU A N 1
ATOM 589 C CA . GLU A 1 83 ? -9.210 13.098 17.722 1.00 89.00 83 GLU A CA 1
ATOM 590 C C . GLU A 1 83 ? -10.238 14.205 17.440 1.00 89.00 83 GLU A C 1
ATOM 592 O O . GLU A 1 83 ? -11.088 14.490 18.282 1.00 89.00 83 GLU A O 1
ATOM 597 N N . LEU A 1 84 ? -10.199 14.808 16.246 1.00 88.81 84 LEU A N 1
ATOM 598 C CA . LEU A 1 84 ? -11.067 15.936 15.891 1.00 88.81 84 LEU A CA 1
ATOM 599 C C . LEU A 1 84 ? -12.504 15.544 15.529 1.00 88.81 84 LEU A C 1
ATOM 601 O O . LEU A 1 84 ? -13.421 16.332 15.752 1.00 88.81 84 LEU A O 1
ATOM 605 N N . GLY A 1 85 ? -12.732 14.364 14.950 1.00 81.81 85 GLY A N 1
ATOM 606 C CA . GLY A 1 85 ? -14.093 13.954 14.579 1.00 81.81 85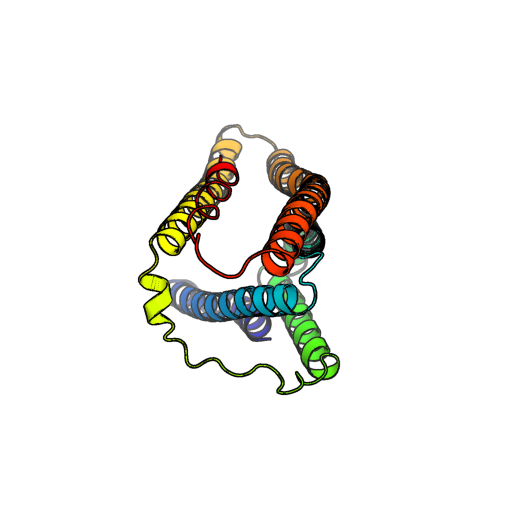 GLY A CA 1
ATOM 607 C C . GLY A 1 85 ? -14.321 12.450 14.533 1.00 81.81 85 GLY A C 1
ATOM 608 O O . GLY A 1 85 ? -15.173 11.961 13.789 1.00 81.81 85 GLY A O 1
ATOM 609 N N . GLY A 1 86 ? -13.585 11.722 15.367 1.00 87.00 86 GLY A N 1
ATOM 610 C CA . GLY A 1 86 ? -13.797 10.312 15.640 1.00 87.00 86 GLY A CA 1
ATOM 611 C C . GLY A 1 86 ? -13.447 9.398 14.471 1.00 87.00 86 GLY A C 1
ATOM 612 O O . GLY A 1 86 ? -12.715 9.746 13.545 1.00 87.00 86 GLY A O 1
ATOM 613 N N . PHE A 1 87 ? -14.004 8.190 14.519 1.00 85.00 87 PHE A N 1
ATOM 614 C CA . PHE A 1 87 ? -13.649 7.093 13.621 1.00 85.00 87 PHE A CA 1
ATOM 615 C C . PHE A 1 87 ? -13.816 7.410 12.128 1.00 85.00 87 PHE A C 1
ATOM 617 O O . PHE A 1 87 ? -12.973 7.010 11.334 1.00 85.00 87 PHE A O 1
ATOM 624 N N . GLY A 1 88 ? -14.872 8.123 11.724 1.00 86.62 88 GLY A N 1
ATOM 625 C CA . GLY A 1 88 ? -15.201 8.317 10.304 1.00 86.62 88 GLY A CA 1
ATOM 626 C C . GLY A 1 88 ? -14.316 9.327 9.561 1.00 86.62 88 GLY A C 1
ATOM 627 O O . GLY A 1 88 ? -14.023 9.138 8.379 1.00 86.62 88 GLY A O 1
ATOM 628 N N . MET A 1 89 ? -13.853 10.378 10.244 1.00 88.50 89 MET A N 1
ATOM 629 C CA . MET A 1 89 ? -13.126 11.502 9.634 1.00 88.50 89 MET A CA 1
ATOM 630 C C . MET A 1 89 ? -11.858 11.127 8.853 1.00 88.50 89 MET A C 1
ATOM 632 O O . MET A 1 89 ? -11.747 11.556 7.698 1.00 88.50 89 MET A O 1
ATOM 636 N N . PRO A 1 90 ? -10.909 10.336 9.399 1.00 91.38 90 PRO A N 1
ATOM 637 C CA . PRO A 1 90 ? -9.703 9.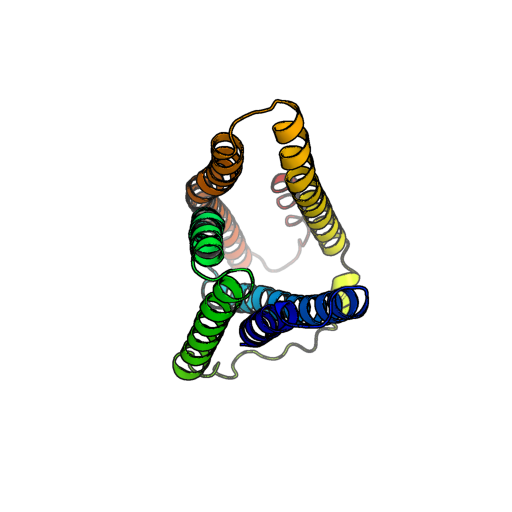972 8.655 1.00 91.38 90 PRO A CA 1
ATOM 638 C C . PRO A 1 90 ? -10.035 9.231 7.354 1.00 91.38 90 PRO A C 1
ATOM 640 O O . PRO A 1 90 ? -9.431 9.502 6.316 1.00 91.38 90 PRO A O 1
ATOM 643 N N . PHE A 1 91 ? -11.044 8.356 7.368 1.00 90.44 91 PHE A N 1
ATOM 644 C CA . PHE A 1 91 ? -11.435 7.574 6.195 1.00 90.44 91 PHE A CA 1
ATOM 645 C C . PHE A 1 91 ? -12.101 8.412 5.104 1.00 90.44 91 PHE A C 1
ATOM 647 O O . PHE A 1 91 ? -11.820 8.206 3.922 1.00 90.44 91 PHE A O 1
ATOM 654 N N . TRP A 1 92 ? -12.954 9.370 5.468 1.00 92.50 92 TRP A N 1
ATOM 655 C CA . TRP A 1 92 ? -13.596 10.243 4.484 1.00 92.50 92 TRP A CA 1
ATOM 656 C C . TRP A 1 92 ? -12.591 11.160 3.795 1.00 92.50 92 TRP A C 1
ATOM 658 O O . TRP A 1 92 ? -12.588 11.247 2.568 1.00 92.50 92 TRP A O 1
ATOM 668 N N . ILE A 1 93 ? -11.705 11.800 4.562 1.00 93.50 93 ILE A N 1
ATOM 669 C CA . ILE A 1 93 ? -10.714 12.735 4.015 1.00 93.50 93 ILE A CA 1
ATOM 670 C C . ILE A 1 93 ? -9.735 11.997 3.101 1.00 93.50 93 ILE A C 1
ATOM 672 O O . ILE A 1 93 ? -9.553 12.390 1.947 1.00 93.50 93 ILE A O 1
ATOM 676 N N . ILE A 1 94 ? -9.157 10.888 3.572 1.00 91.94 94 ILE A N 1
ATOM 677 C CA . ILE A 1 94 ? -8.227 10.080 2.772 1.00 91.94 94 ILE A CA 1
ATOM 678 C C . ILE A 1 94 ? -8.939 9.509 1.539 1.00 91.94 94 ILE A C 1
ATOM 680 O O . ILE A 1 94 ? -8.401 9.558 0.433 1.00 91.94 94 ILE A O 1
ATOM 684 N N . GLY A 1 95 ? -10.171 9.022 1.696 1.00 91.69 95 GLY A N 1
ATOM 685 C CA . GLY A 1 95 ? -10.954 8.478 0.594 1.00 91.69 95 GLY A CA 1
ATOM 686 C C . GLY A 1 95 ? -11.240 9.503 -0.508 1.00 91.69 95 GLY A C 1
ATOM 687 O O . GLY A 1 95 ? -11.071 9.192 -1.688 1.00 91.69 95 GLY A O 1
ATOM 688 N N . VAL A 1 96 ? -11.584 10.744 -0.146 1.00 94.12 96 VAL A N 1
ATOM 689 C CA . VAL A 1 96 ? -11.778 11.845 -1.106 1.00 94.12 96 VAL A CA 1
ATOM 690 C C . VAL A 1 96 ? -10.471 12.201 -1.816 1.00 94.12 96 VAL A C 1
ATOM 692 O O . VAL A 1 96 ? -10.479 12.348 -3.038 1.00 94.12 96 VAL A O 1
ATOM 695 N N . ILE A 1 97 ? -9.347 12.270 -1.096 1.00 93.56 97 ILE A N 1
ATOM 696 C CA . ILE A 1 97 ? -8.022 12.547 -1.681 1.00 93.56 97 ILE A CA 1
ATOM 697 C C . ILE A 1 97 ? -7.612 11.451 -2.683 1.00 93.56 97 ILE A C 1
ATOM 699 O O . ILE A 1 97 ? -7.097 11.745 -3.760 1.00 93.56 97 ILE A O 1
ATOM 703 N N . ILE A 1 98 ? -7.870 10.176 -2.376 1.00 91.75 98 ILE A N 1
ATOM 704 C CA . ILE A 1 98 ? -7.570 9.052 -3.283 1.00 91.75 98 ILE A CA 1
ATOM 705 C C . ILE A 1 98 ? -8.514 9.035 -4.497 1.00 91.75 98 ILE A C 1
ATOM 707 O O . ILE A 1 98 ? -8.146 8.613 -5.600 1.00 91.75 98 ILE A O 1
ATOM 711 N N . CYS A 1 99 ? -9.763 9.459 -4.318 1.00 92.12 99 CYS A N 1
ATOM 712 C CA . CYS A 1 99 ? -10.704 9.596 -5.423 1.00 92.12 99 CYS A CA 1
ATOM 713 C C . CYS A 1 99 ? -10.307 10.741 -6.359 1.00 92.12 99 CYS A C 1
ATOM 715 O O . CYS A 1 99 ? -10.311 10.541 -7.575 1.00 92.12 99 CYS A O 1
ATOM 717 N N . SER A 1 100 ? -9.916 11.897 -5.816 1.00 92.62 100 SER A N 1
ATOM 718 C CA . SER A 1 100 ? -9.477 13.042 -6.613 1.00 92.62 100 SER A CA 1
ATOM 719 C C . SER A 1 100 ? -8.172 12.754 -7.351 1.00 92.62 100 SER A C 1
ATOM 721 O O . SER A 1 100 ? -8.088 13.040 -8.541 1.00 92.62 100 SER A O 1
ATOM 723 N N . SER A 1 101 ? -7.196 12.096 -6.715 1.00 89.25 101 SER A N 1
ATOM 724 C CA . SER A 1 101 ? -5.959 11.688 -7.393 1.00 89.25 101 SER A CA 1
ATOM 725 C C . SER A 1 101 ? -6.232 10.725 -8.552 1.00 89.25 101 SER A C 1
ATOM 727 O O . SER A 1 101 ? -5.691 10.899 -9.642 1.00 89.25 101 SER A O 1
ATOM 729 N N . GLY A 1 102 ? -7.141 9.763 -8.363 1.00 87.75 102 GLY A N 1
ATOM 730 C CA . GLY A 1 102 ? -7.586 8.870 -9.431 1.00 87.75 102 GLY A CA 1
ATOM 731 C C . GLY A 1 102 ? -8.268 9.605 -10.588 1.00 87.75 102 GLY A C 1
ATOM 732 O O . GLY A 1 102 ? -8.029 9.268 -11.745 1.00 87.75 102 GLY A O 1
ATOM 733 N N . LEU A 1 103 ? -9.078 10.625 -10.291 1.00 89.38 103 LEU A N 1
ATOM 734 C CA . LEU A 1 103 ? -9.715 11.460 -11.309 1.00 89.38 103 LEU A CA 1
ATOM 735 C C . LEU A 1 103 ? -8.684 12.266 -12.107 1.00 89.38 103 LEU A C 1
ATOM 737 O O . LEU A 1 103 ? -8.742 12.283 -13.333 1.00 89.38 103 LEU A O 1
ATOM 741 N N . THR A 1 104 ? -7.704 12.864 -11.428 1.00 87.69 104 THR A N 1
ATOM 742 C CA . THR A 1 104 ? -6.605 13.585 -12.079 1.00 87.69 104 THR A CA 1
ATOM 743 C C . THR A 1 104 ? -5.810 12.670 -13.003 1.00 87.69 104 THR A C 1
ATOM 745 O O . THR A 1 104 ? -5.504 13.066 -14.122 1.00 87.69 104 THR A O 1
ATOM 748 N N . ILE A 1 105 ? -5.521 11.432 -12.585 1.00 86.88 105 ILE A N 1
ATOM 749 C CA . ILE A 1 105 ? -4.829 10.454 -13.437 1.00 86.88 105 ILE A CA 1
ATOM 750 C C . ILE A 1 105 ? -5.653 10.154 -14.693 1.00 86.88 105 ILE A C 1
ATOM 752 O O . ILE A 1 105 ? -5.092 10.145 -15.779 1.00 86.88 105 ILE A O 1
ATOM 756 N N . MET A 1 106 ? -6.971 9.968 -14.589 1.00 84.00 106 MET A N 1
ATOM 757 C CA . MET A 1 106 ? -7.803 9.705 -15.774 1.00 84.00 106 MET A CA 1
ATOM 758 C C . MET A 1 106 ? -7.829 10.864 -16.776 1.00 84.00 106 MET A C 1
ATOM 760 O O . MET A 1 106 ? -7.959 10.622 -17.970 1.00 84.00 106 MET A O 1
ATOM 764 N N . ILE A 1 107 ? -7.731 12.108 -16.303 1.00 86.50 107 ILE A N 1
ATOM 765 C CA . ILE A 1 107 ? -7.758 13.296 -17.168 1.00 86.50 107 ILE A CA 1
ATOM 766 C C . ILE A 1 107 ? -6.371 13.580 -17.757 1.00 86.50 107 ILE A C 1
ATOM 768 O O . ILE A 1 107 ? -6.257 13.920 -18.931 1.00 86.50 107 ILE A O 1
ATOM 772 N N . CYS A 1 108 ? -5.320 13.468 -16.943 1.00 85.00 108 CYS A N 1
ATOM 773 C CA . CYS A 1 108 ? -3.964 13.853 -17.327 1.00 85.00 108 CYS A CA 1
ATOM 774 C C . CYS A 1 108 ? -3.181 12.743 -18.023 1.00 85.00 108 CYS A C 1
ATOM 776 O O . CYS A 1 108 ? -2.238 13.064 -18.742 1.00 85.00 108 CYS A O 1
ATOM 778 N N . LEU A 1 109 ? -3.497 11.464 -17.788 1.00 79.50 109 LEU A N 1
ATOM 779 C CA . LEU A 1 109 ? -2.737 10.366 -18.375 1.00 79.50 109 LEU A CA 1
ATOM 780 C C . LEU A 1 109 ? -3.154 10.203 -19.847 1.00 79.50 109 LEU A C 1
ATOM 782 O O . LEU A 1 109 ? -4.290 9.800 -20.111 1.00 79.50 109 LEU A O 1
ATOM 786 N N . PRO A 1 110 ? -2.275 10.525 -20.816 1.00 72.44 110 PRO A N 1
ATOM 787 C CA . PRO A 1 110 ? -2.595 10.357 -22.225 1.00 72.44 110 PRO A CA 1
ATOM 788 C C . PRO A 1 110 ? -2.842 8.878 -22.523 1.00 72.44 110 PRO A C 1
ATOM 790 O O . PRO A 1 110 ? -2.191 8.000 -21.952 1.00 72.44 110 PRO A O 1
ATOM 793 N N . HIS A 1 111 ? -3.800 8.608 -23.413 1.00 64.44 111 HIS A N 1
ATOM 794 C CA . HIS A 1 111 ? -4.136 7.243 -23.797 1.00 64.44 111 HIS A CA 1
ATOM 795 C C . HIS A 1 111 ? -2.866 6.532 -24.290 1.00 64.44 111 HIS A C 1
ATOM 797 O O . HIS A 1 111 ? -2.169 7.096 -25.143 1.00 64.44 111 HIS A O 1
ATOM 803 N N . PRO A 1 112 ? -2.541 5.336 -23.765 1.00 63.69 112 PRO A N 1
ATOM 804 C CA . PRO A 1 112 ? -1.404 4.573 -24.250 1.00 63.69 112 PRO A CA 1
ATOM 805 C C . PRO A 1 112 ? -1.542 4.416 -25.762 1.00 63.69 112 PRO A C 1
ATOM 807 O O . PRO A 1 112 ? -2.561 3.930 -26.244 1.00 63.69 112 PRO A O 1
ATOM 810 N N . GLN A 1 113 ? -0.546 4.865 -26.524 1.00 5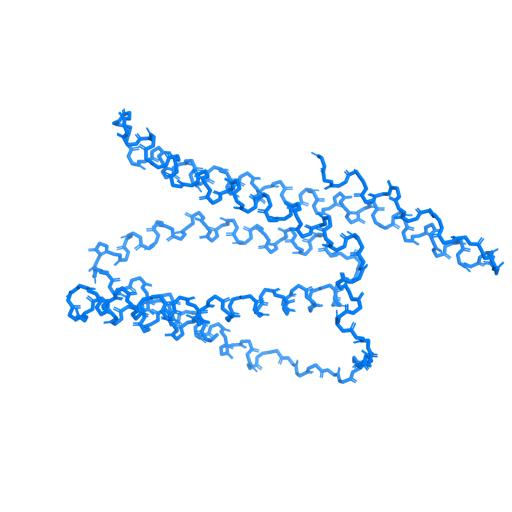3.41 113 GLN A N 1
ATOM 811 C CA . GLN A 1 113 ? -0.499 4.543 -27.945 1.00 53.41 113 GLN A CA 1
ATOM 812 C C . GLN A 1 113 ? -0.382 3.017 -28.046 1.00 53.41 113 GLN A C 1
ATOM 814 O O . GLN A 1 113 ? 0.468 2.434 -27.370 1.00 53.41 113 GLN A O 1
ATOM 819 N N . ASP A 1 114 ? -1.247 2.385 -28.845 1.00 53.97 114 ASP A N 1
ATOM 820 C CA . ASP A 1 114 ? -1.421 0.930 -29.038 1.00 53.97 114 ASP A CA 1
ATOM 821 C C . ASP A 1 114 ? -0.178 0.191 -29.602 1.00 53.97 114 ASP A C 1
ATOM 823 O O . ASP A 1 114 ? -0.268 -0.764 -30.374 1.00 53.97 114 ASP A O 1
ATOM 827 N N . THR A 1 115 ? 1.031 0.608 -29.242 1.00 49.97 115 THR A N 1
ATOM 828 C CA . THR A 1 115 ? 2.298 0.014 -29.674 1.00 49.97 115 THR A CA 1
ATOM 829 C C . THR A 1 115 ? 2.716 -1.178 -28.809 1.00 49.97 115 THR A C 1
ATOM 831 O O . THR A 1 115 ? 3.704 -1.852 -29.118 1.00 49.97 115 THR A O 1
ATOM 834 N N . LEU A 1 116 ? 1.967 -1.500 -27.747 1.00 57.53 116 LEU A N 1
ATOM 835 C CA . LEU A 1 116 ? 2.144 -2.751 -27.016 1.00 57.53 116 LEU A CA 1
ATOM 836 C C . LEU A 1 116 ? 1.555 -3.885 -27.853 1.00 57.53 116 LEU A C 1
ATOM 838 O O . LEU A 1 116 ? 0.393 -4.251 -27.705 1.00 57.53 116 LEU A O 1
ATOM 842 N N . LYS A 1 117 ? 2.376 -4.474 -28.732 1.00 51.34 117 LYS A N 1
ATOM 843 C CA . LYS A 1 117 ? 2.090 -5.791 -29.314 1.00 51.34 117 LYS A CA 1
ATOM 844 C C . LYS A 1 117 ? 1.748 -6.733 -28.165 1.00 51.34 117 LYS A C 1
ATOM 846 O O . LYS A 1 117 ? 2.647 -7.181 -27.452 1.00 51.34 117 LYS A O 1
ATOM 851 N N . GLN A 1 118 ? 0.460 -7.015 -27.987 1.00 54.81 118 GLN A N 1
ATOM 852 C CA . GLN A 1 118 ? -0.035 -7.972 -27.016 1.00 54.81 118 GLN A CA 1
ATOM 853 C C . GLN A 1 118 ? 0.567 -9.324 -27.399 1.00 54.81 118 GLN A C 1
ATOM 855 O O . GLN A 1 118 ? 0.138 -9.999 -28.334 1.00 54.81 118 GLN A O 1
ATOM 860 N N . LYS A 1 119 ? 1.684 -9.671 -26.764 1.00 56.78 119 LYS A N 1
ATOM 861 C CA . LYS A 1 119 ? 2.338 -10.944 -27.006 1.00 56.78 119 LYS A CA 1
ATOM 862 C C . LYS A 1 119 ? 1.402 -11.975 -26.389 1.00 56.78 119 LYS A C 1
ATOM 864 O O . LYS A 1 119 ? 1.246 -11.978 -25.172 1.00 56.78 119 LYS A O 1
ATOM 869 N N . ASN A 1 120 ? 0.779 -12.817 -27.216 1.00 53.00 120 ASN A N 1
ATOM 870 C CA . ASN A 1 120 ? -0.021 -13.975 -26.794 1.00 53.00 120 ASN A CA 1
ATOM 871 C C . ASN A 1 120 ? 0.874 -15.021 -26.098 1.00 53.00 120 ASN A C 1
ATOM 873 O O . ASN A 1 120 ? 1.085 -16.127 -26.588 1.00 53.00 120 ASN A O 1
ATOM 877 N N . GLY A 1 121 ? 1.479 -14.642 -24.977 1.00 62.72 121 GLY A N 1
ATOM 878 C CA . GLY A 1 121 ? 2.170 -15.529 -24.062 1.00 62.72 121 GLY A CA 1
ATOM 879 C C . GLY A 1 121 ? 1.179 -16.040 -23.028 1.00 62.72 121 GLY A C 1
ATOM 880 O O . GLY A 1 121 ? 0.369 -15.285 -22.499 1.00 62.72 121 GLY A O 1
ATOM 881 N N . SER A 1 122 ? 1.238 -17.333 -22.726 1.00 75.88 122 SER A N 1
ATOM 882 C CA . SER A 1 122 ? 0.423 -17.907 -21.659 1.00 75.88 122 SER A CA 1
ATOM 883 C C . SER A 1 122 ? 0.930 -17.411 -20.301 1.00 75.88 122 SER A C 1
ATOM 885 O O . SER A 1 122 ? 2.067 -17.701 -19.937 1.00 75.88 122 SER A O 1
ATOM 887 N N . ILE A 1 123 ? 0.102 -16.708 -19.523 1.00 77.44 123 ILE A N 1
ATOM 888 C CA . ILE A 1 123 ? 0.426 -16.308 -18.136 1.00 77.44 123 ILE A CA 1
ATOM 889 C C . ILE A 1 123 ? 0.736 -17.544 -17.277 1.00 77.44 123 ILE A C 1
ATOM 891 O O . ILE A 1 123 ? 1.642 -17.515 -16.448 1.00 77.44 123 ILE A O 1
ATOM 895 N N . LEU A 1 124 ? 0.075 -18.677 -17.547 1.00 75.88 124 LEU A N 1
ATOM 896 C CA . LEU A 1 124 ? 0.371 -19.946 -16.877 1.00 75.88 124 LEU A CA 1
ATOM 897 C C . LEU A 1 124 ? 1.796 -20.454 -17.149 1.00 75.88 124 LEU A C 1
ATOM 899 O O . LEU A 1 124 ? 2.340 -21.200 -16.339 1.00 75.88 124 LEU A O 1
ATOM 903 N N . SER A 1 125 ? 2.432 -20.043 -18.250 1.00 77.69 125 SER A N 1
ATOM 904 C CA . SER A 1 125 ? 3.824 -20.421 -18.525 1.00 77.69 125 SER A CA 1
ATOM 905 C C . SER A 1 125 ? 4.824 -19.739 -17.584 1.00 77.69 125 SER A C 1
ATOM 907 O O . SER A 1 125 ? 5.890 -20.301 -17.339 1.00 77.69 125 SER A O 1
ATOM 909 N N . LEU A 1 126 ? 4.467 -18.596 -16.980 1.00 78.38 126 LEU A N 1
ATOM 910 C CA . LEU A 1 126 ? 5.302 -17.925 -15.977 1.00 78.38 126 LEU A CA 1
ATOM 911 C C . LEU A 1 126 ? 5.384 -18.741 -14.683 1.00 78.38 126 LEU A C 1
ATOM 913 O O . LEU A 1 126 ? 6.471 -18.893 -14.129 1.00 78.38 126 LEU A O 1
ATOM 917 N N . PHE A 1 127 ? 4.278 -19.368 -14.268 1.00 82.19 127 PHE A N 1
ATOM 918 C CA . PHE A 1 127 ? 4.245 -20.281 -13.117 1.00 82.19 127 PHE A CA 1
ATOM 919 C C . PHE A 1 127 ? 5.083 -21.549 -13.317 1.00 82.19 127 PHE A C 1
ATOM 921 O O . PHE A 1 127 ? 5.348 -22.274 -12.362 1.00 82.19 127 PHE A O 1
ATOM 928 N N . ARG A 1 128 ? 5.528 -21.831 -14.545 1.00 83.12 128 ARG A N 1
ATOM 929 C CA . ARG A 1 128 ? 6.424 -22.953 -14.834 1.00 83.12 128 ARG A CA 1
ATOM 930 C C . ARG A 1 128 ? 7.885 -22.647 -14.495 1.00 83.12 128 ARG A C 1
ATOM 932 O O . ARG A 1 128 ? 8.684 -23.570 -14.373 1.00 83.12 128 ARG A O 1
ATOM 939 N N . SER A 1 129 ? 8.250 -21.371 -14.375 1.00 85.00 129 SER A N 1
ATOM 940 C CA . SER A 1 129 ? 9.626 -20.955 -14.112 1.00 85.00 129 SER A CA 1
ATOM 941 C C . SER A 1 129 ? 9.958 -21.049 -12.624 1.00 85.00 129 SER A C 1
ATOM 943 O O . SER A 1 129 ? 9.336 -20.387 -11.795 1.00 85.00 129 SER A O 1
ATOM 945 N N . VAL A 1 130 ? 10.995 -21.821 -12.284 1.00 87.19 130 VAL A N 1
ATOM 946 C CA . VAL A 1 130 ? 11.498 -21.952 -10.903 1.00 87.19 130 VAL A CA 1
ATOM 947 C C . VAL A 1 130 ? 11.927 -20.607 -10.308 1.00 87.19 130 VAL A C 1
ATOM 949 O O . VAL A 1 130 ? 11.738 -20.363 -9.122 1.00 87.19 130 VAL A O 1
ATOM 952 N N . MET A 1 131 ? 12.435 -19.695 -11.138 1.00 81.12 131 MET A N 1
ATOM 953 C CA . MET A 1 131 ? 12.905 -18.385 -10.689 1.00 81.12 131 MET A CA 1
ATOM 954 C C . MET A 1 131 ? 11.762 -17.507 -10.158 1.00 81.12 131 MET A C 1
ATOM 956 O O . MET A 1 131 ? 11.970 -16.763 -9.206 1.00 81.12 131 MET A O 1
ATOM 960 N N . VAL A 1 132 ? 10.553 -17.637 -10.722 1.00 87.00 132 VAL A N 1
ATOM 961 C CA . VAL A 1 132 ? 9.356 -16.915 -10.252 1.00 87.00 132 VAL A CA 1
ATOM 962 C C . VAL A 1 132 ? 8.926 -17.418 -8.876 1.00 87.00 132 VAL A C 1
ATOM 964 O O . VAL A 1 132 ? 8.535 -16.627 -8.024 1.00 87.00 132 VAL A O 1
ATOM 967 N N . TRP A 1 133 ? 9.031 -18.723 -8.626 1.00 89.06 133 TRP A N 1
ATOM 968 C CA . TRP A 1 133 ? 8.718 -19.294 -7.316 1.00 89.06 133 TRP A CA 1
ATOM 969 C C . TRP A 1 133 ? 9.731 -18.891 -6.251 1.00 89.06 133 TRP A C 1
ATOM 971 O O . TRP A 1 133 ? 9.332 -18.541 -5.145 1.00 89.06 133 TRP A O 1
ATOM 981 N N . VAL A 1 134 ? 11.024 -18.883 -6.589 1.00 87.75 134 VAL A N 1
ATOM 982 C CA . VAL A 1 134 ? 12.078 -18.452 -5.660 1.00 87.75 134 VAL A CA 1
ATOM 983 C C . VAL A 1 134 ? 11.893 -16.984 -5.269 1.00 87.75 134 VAL A C 1
ATOM 985 O O . VAL A 1 134 ? 11.928 -16.674 -4.081 1.00 87.75 134 VAL A O 1
ATOM 988 N N . SER A 1 135 ? 11.630 -16.091 -6.230 1.00 82.06 135 SER A N 1
ATOM 989 C CA . SER A 1 135 ? 11.386 -14.676 -5.925 1.00 82.06 135 SER A CA 1
ATOM 990 C C . SER A 1 135 ? 10.068 -14.449 -5.182 1.00 82.06 135 SER A C 1
ATOM 992 O O . SER A 1 135 ? 10.000 -13.622 -4.279 1.00 82.06 135 SER A O 1
ATOM 994 N N . SER A 1 136 ? 9.016 -15.200 -5.509 1.00 85.56 136 SER A N 1
ATOM 995 C CA . SER A 1 136 ? 7.737 -15.097 -4.794 1.00 85.56 136 SER A CA 1
ATOM 996 C C . SER A 1 136 ? 7.873 -15.552 -3.342 1.00 85.56 136 SER A C 1
ATOM 998 O O . SER A 1 136 ? 7.334 -14.909 -2.446 1.00 85.56 136 SER A O 1
ATOM 1000 N N . LEU A 1 137 ? 8.622 -16.632 -3.095 1.00 90.50 137 LEU A N 1
ATOM 1001 C CA . LEU A 1 137 ? 8.866 -17.138 -1.748 1.00 90.50 137 LEU A CA 1
ATOM 1002 C C . LEU A 1 137 ? 9.704 -16.162 -0.917 1.00 90.50 137 LEU A C 1
ATOM 1004 O O . LEU A 1 137 ? 9.392 -15.955 0.253 1.00 90.50 137 LEU A O 1
ATOM 1008 N N . SER A 1 138 ? 10.730 -15.536 -1.504 1.00 86.62 138 SER A N 1
ATOM 1009 C CA . SER A 1 138 ? 11.538 -14.543 -0.789 1.00 86.62 138 SER A CA 1
ATOM 1010 C C . SER A 1 138 ? 10.728 -13.291 -0.439 1.00 86.62 138 SER A C 1
ATOM 1012 O O . SER A 1 138 ? 10.785 -12.829 0.702 1.00 86.62 138 SER A O 1
ATOM 1014 N N . ILE A 1 139 ? 9.913 -12.787 -1.374 1.00 85.94 139 ILE A N 1
ATOM 1015 C CA . ILE A 1 139 ? 9.004 -11.655 -1.133 1.00 85.94 139 ILE A CA 1
ATOM 1016 C C . ILE A 1 139 ? 7.983 -12.012 -0.047 1.00 85.94 139 ILE A C 1
ATOM 1018 O O . ILE A 1 139 ? 7.758 -11.223 0.870 1.00 85.94 139 ILE A O 1
ATOM 1022 N N . PHE A 1 140 ? 7.396 -13.209 -0.112 1.00 88.88 140 PHE A N 1
ATOM 1023 C CA . PHE A 1 140 ? 6.418 -13.672 0.870 1.00 88.88 140 PHE A CA 1
ATOM 1024 C C . PHE A 1 140 ? 7.026 -13.804 2.272 1.00 88.88 140 PHE A C 1
ATOM 1026 O O . PHE A 1 140 ? 6.460 -13.291 3.234 1.00 88.88 140 PHE A O 1
ATOM 1033 N N . ALA A 1 141 ? 8.204 -14.422 2.395 1.00 88.88 141 ALA A N 1
ATOM 1034 C CA . ALA A 1 141 ? 8.902 -14.555 3.672 1.00 88.88 141 ALA A CA 1
ATOM 1035 C C . ALA A 1 141 ? 9.238 -13.185 4.289 1.00 88.88 141 ALA A C 1
ATOM 1037 O O . ALA A 1 141 ? 9.010 -12.975 5.481 1.00 88.88 141 ALA A O 1
ATOM 1038 N N . GLY A 1 142 ? 9.709 -12.235 3.472 1.00 82.12 142 GLY A N 1
ATOM 1039 C CA . GLY A 1 142 ? 9.954 -10.858 3.906 1.00 82.12 142 GLY A CA 1
ATOM 1040 C C . GLY A 1 142 ? 8.679 -10.159 4.384 1.00 82.12 142 GLY A C 1
ATOM 1041 O O . GLY A 1 142 ? 8.661 -9.570 5.466 1.00 82.12 142 GLY A O 1
ATOM 1042 N N . ALA A 1 143 ? 7.586 -10.284 3.626 1.00 82.75 143 ALA A N 1
ATOM 1043 C CA . ALA A 1 143 ? 6.293 -9.709 3.985 1.00 82.75 143 ALA A CA 1
ATOM 1044 C C . ALA A 1 143 ? 5.744 -10.289 5.298 1.00 82.75 143 ALA A C 1
ATOM 1046 O O . ALA A 1 143 ? 5.251 -9.533 6.136 1.00 82.75 143 ALA A O 1
ATOM 1047 N N . CYS A 1 144 ? 5.869 -11.603 5.517 1.00 85.25 144 CYS A N 1
ATOM 1048 C CA . CYS A 1 144 ? 5.502 -12.247 6.779 1.00 85.25 144 CYS A CA 1
ATOM 1049 C C . CYS A 1 144 ? 6.340 -11.725 7.949 1.00 85.25 144 CYS A C 1
ATOM 1051 O O . CYS A 1 144 ? 5.781 -11.428 9.002 1.00 85.25 144 CYS A O 1
ATOM 1053 N N . GLY A 1 145 ? 7.653 -11.562 7.756 1.00 82.38 145 GLY A N 1
ATOM 1054 C CA . GLY A 1 145 ? 8.547 -11.008 8.771 1.00 82.38 145 GLY A CA 1
ATOM 1055 C C . GLY A 1 145 ? 8.119 -9.610 9.216 1.00 82.38 145 GLY A C 1
ATOM 1056 O O . GLY A 1 145 ? 7.910 -9.382 10.404 1.00 82.38 145 GLY A O 1
ATOM 1057 N N . ILE A 1 146 ? 7.903 -8.698 8.262 1.00 76.88 146 ILE A N 1
ATOM 1058 C CA . ILE A 1 146 ? 7.455 -7.322 8.541 1.00 76.88 146 ILE A CA 1
ATOM 1059 C C . ILE A 1 146 ? 6.060 -7.316 9.188 1.00 76.88 146 ILE A C 1
ATOM 1061 O O . ILE A 1 146 ? 5.822 -6.593 10.156 1.00 76.88 146 ILE A O 1
ATOM 1065 N N . SER A 1 147 ? 5.143 -8.148 8.684 1.00 81.31 147 SER A N 1
ATOM 1066 C CA . SER A 1 147 ? 3.763 -8.231 9.185 1.00 81.31 147 SER A CA 1
ATOM 1067 C C . SER A 1 147 ? 3.673 -8.797 10.600 1.00 81.31 147 SER A C 1
ATOM 1069 O O . SER A 1 147 ? 2.749 -8.442 11.321 1.00 81.31 147 SER A O 1
ATOM 1071 N N . TYR A 1 148 ? 4.613 -9.657 11.001 1.00 80.69 148 TYR A N 1
ATOM 1072 C CA . TYR A 1 148 ? 4.716 -10.166 12.368 1.00 80.69 148 TYR A CA 1
ATOM 1073 C C . TYR A 1 148 ? 5.398 -9.153 13.296 1.00 80.69 148 TYR A C 1
ATOM 1075 O O . TYR A 1 148 ? 4.938 -8.920 14.410 1.00 80.69 148 TYR A O 1
ATOM 1083 N N . LEU A 1 149 ? 6.455 -8.491 12.814 1.00 74.81 149 LEU A N 1
ATOM 1084 C CA . LEU A 1 149 ? 7.194 -7.477 13.568 1.00 74.81 149 LEU A CA 1
ATOM 1085 C C . LEU A 1 149 ? 6.305 -6.316 14.023 1.00 74.81 149 LEU A C 1
ATOM 1087 O O . LEU A 1 149 ? 6.378 -5.941 15.185 1.00 74.81 149 LEU A O 1
ATOM 1091 N N . ASN A 1 150 ? 5.455 -5.770 13.151 1.00 71.56 150 ASN A N 1
ATOM 1092 C CA . ASN A 1 150 ? 4.626 -4.603 13.478 1.00 71.56 150 ASN A CA 1
ATOM 1093 C C . ASN A 1 150 ? 3.710 -4.789 14.714 1.00 71.56 150 ASN A C 1
ATOM 1095 O O . ASN A 1 150 ? 3.801 -3.972 15.633 1.00 71.56 150 ASN A O 1
ATOM 1099 N N . PRO A 1 151 ? 2.847 -5.824 14.793 1.00 74.38 151 PRO A N 1
ATOM 1100 C CA . PRO A 1 151 ? 1.997 -6.051 15.961 1.00 74.38 151 PRO A CA 1
ATOM 1101 C C . PRO A 1 151 ? 2.792 -6.536 17.178 1.00 74.38 151 PRO A C 1
ATOM 1103 O O . PRO A 1 151 ? 2.563 -6.041 18.277 1.00 74.38 151 PRO A O 1
ATOM 1106 N N . THR A 1 152 ? 3.776 -7.431 17.004 1.00 78.38 152 THR A N 1
ATOM 1107 C CA . THR A 1 152 ? 4.583 -7.932 18.130 1.00 78.38 152 THR A CA 1
ATOM 1108 C C . THR A 1 152 ? 5.407 -6.825 18.782 1.00 78.38 152 THR A C 1
ATOM 1110 O O . THR A 1 152 ? 5.502 -6.787 20.004 1.00 78.38 152 THR A O 1
ATOM 1113 N N . LEU A 1 153 ? 5.973 -5.900 18.001 1.00 69.06 153 LEU A N 1
ATOM 1114 C CA . LEU A 1 153 ? 6.696 -4.746 18.534 1.00 69.06 153 LEU A CA 1
ATOM 1115 C C . LEU A 1 153 ? 5.759 -3.839 19.347 1.00 69.06 153 LEU A C 1
ATOM 1117 O O . LEU A 1 153 ? 6.144 -3.385 20.420 1.00 69.06 153 LEU A O 1
ATOM 1121 N N . SER A 1 154 ? 4.533 -3.611 18.865 1.00 69.44 154 SER A N 1
ATOM 1122 C CA . SER A 1 154 ? 3.536 -2.802 19.575 1.00 69.44 154 SER A CA 1
ATOM 1123 C C . SER A 1 154 ? 3.141 -3.428 20.917 1.00 69.44 154 SER A C 1
ATOM 1125 O O . SER A 1 154 ? 3.181 -2.743 21.935 1.00 69.44 154 SER A O 1
ATOM 1127 N N . ASP A 1 155 ? 2.834 -4.729 20.939 1.00 72.50 155 ASP A N 1
ATOM 1128 C CA . ASP A 1 155 ? 2.449 -5.442 22.166 1.00 72.50 155 ASP A CA 1
ATOM 1129 C C . ASP A 1 155 ? 3.603 -5.529 23.178 1.00 72.50 155 ASP A C 1
ATOM 1131 O O . ASP A 1 155 ? 3.398 -5.404 24.384 1.00 72.50 155 ASP A O 1
ATOM 1135 N N . HIS A 1 156 ? 4.839 -5.730 22.707 1.00 71.88 156 HIS A N 1
ATOM 1136 C CA . HIS A 1 156 ? 6.005 -5.822 23.588 1.00 71.88 156 HIS A CA 1
ATOM 1137 C C . HIS A 1 156 ? 6.367 -4.463 24.198 1.00 71.88 156 HIS A C 1
ATOM 1139 O O . HIS A 1 156 ? 6.752 -4.398 25.360 1.00 71.88 156 HIS A O 1
ATOM 1145 N N . LEU A 1 157 ? 6.223 -3.369 23.442 1.00 66.50 157 LEU A N 1
ATOM 1146 C CA . LEU A 1 157 ? 6.496 -2.017 23.938 1.00 66.50 157 LEU A CA 1
ATOM 1147 C C . LEU A 1 157 ? 5.466 -1.554 24.982 1.00 66.50 157 LEU A C 1
ATOM 1149 O O . LEU A 1 157 ? 5.847 -0.841 25.912 1.00 66.50 157 LEU A O 1
ATOM 1153 N N . ASP A 1 158 ? 4.214 -2.012 24.881 1.00 68.19 158 ASP A N 1
ATOM 1154 C CA . ASP A 1 158 ? 3.164 -1.738 25.874 1.00 68.19 158 ASP A CA 1
ATOM 1155 C C . ASP A 1 158 ? 3.472 -2.405 27.231 1.00 68.19 158 ASP A C 1
ATOM 1157 O O . ASP A 1 158 ? 3.305 -1.804 28.293 1.00 68.19 158 ASP A O 1
ATOM 1161 N N . GLN A 1 159 ? 4.065 -3.607 27.216 1.00 70.06 159 GLN A N 1
ATOM 1162 C CA . GLN A 1 159 ? 4.483 -4.322 28.434 1.00 70.06 159 GLN A CA 1
ATOM 1163 C C . GLN A 1 159 ? 5.587 -3.604 29.228 1.00 70.06 159 GLN A C 1
ATOM 1165 O O . GLN A 1 159 ? 5.689 -3.793 30.440 1.00 70.06 159 GLN A O 1
ATOM 1170 N N . PHE A 1 160 ? 6.403 -2.771 28.577 1.00 68.38 160 PHE A N 1
ATOM 1171 C CA . PHE A 1 160 ? 7.457 -1.992 29.237 1.00 68.38 160 PHE A CA 1
ATOM 1172 C C . PHE A 1 160 ? 6.974 -0.628 29.761 1.00 68.38 160 PHE A C 1
ATOM 1174 O O . PHE A 1 160 ? 7.777 0.112 30.331 1.00 68.38 160 PHE A O 1
ATOM 1181 N N . GLY A 1 161 ? 5.692 -0.273 29.578 1.00 62.28 161 GLY A N 1
ATOM 1182 C CA . GLY A 1 161 ? 5.140 1.025 29.993 1.00 62.28 161 GLY A CA 1
ATOM 1183 C C . GLY A 1 161 ? 5.825 2.223 29.323 1.00 62.28 161 GLY A C 1
ATOM 1184 O O . GLY A 1 161 ? 5.802 3.338 29.849 1.00 62.28 161 GLY A O 1
ATOM 1185 N N . LEU A 1 162 ? 6.498 1.990 28.192 1.00 60.12 162 LEU A N 1
ATOM 1186 C CA . LEU A 1 162 ? 7.212 3.019 27.448 1.00 60.12 162 LEU A CA 1
ATOM 1187 C C . LEU A 1 162 ? 6.203 3.966 26.790 1.00 60.12 162 LEU A C 1
ATOM 1189 O O . LEU A 1 162 ? 5.178 3.542 26.265 1.00 60.12 162 LEU A O 1
ATOM 1193 N N . SER A 1 163 ? 6.507 5.266 26.808 1.00 63.88 163 SER A N 1
ATOM 1194 C CA . SER A 1 163 ? 5.653 6.296 26.206 1.00 63.88 163 SER A CA 1
ATOM 1195 C C . SER A 1 163 ? 5.326 5.961 24.746 1.00 63.88 163 SER A C 1
ATOM 1197 O O . SER A 1 163 ? 6.223 5.631 23.968 1.00 63.88 163 SER A O 1
ATOM 1199 N N . THR A 1 164 ? 4.058 6.127 24.357 1.00 63.22 164 THR A N 1
ATOM 1200 C CA . THR A 1 164 ? 3.517 5.984 22.989 1.00 63.22 164 THR A CA 1
ATOM 1201 C C . THR A 1 164 ? 4.355 6.730 21.938 1.00 63.22 164 THR A C 1
ATOM 1203 O O . THR A 1 164 ? 4.406 6.347 20.769 1.00 63.22 164 THR A O 1
ATOM 1206 N N . LEU A 1 165 ? 5.085 7.763 22.374 1.00 62.72 165 LEU A N 1
ATOM 1207 C CA . LEU A 1 165 ? 6.034 8.526 21.569 1.00 62.72 165 LEU A CA 1
ATOM 1208 C C . LEU A 1 165 ? 7.211 7.676 21.046 1.00 62.72 165 LEU A C 1
ATOM 1210 O O . LEU A 1 165 ? 7.636 7.860 19.908 1.00 62.72 165 LEU A O 1
ATOM 1214 N N . LEU A 1 166 ? 7.734 6.739 21.846 1.00 67.12 166 LEU A N 1
ATOM 1215 C CA . LEU A 1 166 ? 8.863 5.877 21.473 1.00 67.12 166 LEU A CA 1
ATOM 1216 C C . LEU A 1 166 ? 8.452 4.847 20.408 1.00 67.12 166 LEU A C 1
ATOM 1218 O O . LEU A 1 166 ? 9.202 4.596 19.467 1.00 67.12 166 LEU A O 1
ATOM 1222 N N . VAL A 1 167 ? 7.236 4.301 20.524 1.00 66.31 167 VAL A N 1
ATOM 1223 C CA . VAL A 1 167 ? 6.633 3.399 19.528 1.00 66.31 167 VAL A CA 1
ATOM 1224 C C . VAL A 1 167 ? 6.494 4.130 18.192 1.00 66.31 167 VAL A C 1
ATOM 1226 O O . VAL A 1 167 ? 6.976 3.646 17.169 1.00 66.31 167 VAL A O 1
ATOM 1229 N N . GLY A 1 168 ? 5.923 5.341 18.211 1.00 66.94 168 GLY A N 1
ATOM 1230 C CA . GLY A 1 168 ? 5.824 6.196 17.027 1.00 66.94 168 GLY A CA 1
ATOM 1231 C C . GLY A 1 168 ? 7.189 6.502 16.401 1.00 66.94 168 GLY A C 1
ATOM 1232 O O . GLY A 1 168 ? 7.333 6.440 15.184 1.00 66.94 168 GLY A O 1
ATOM 1233 N N . LEU A 1 169 ? 8.220 6.739 17.219 1.00 70.44 169 LEU A N 1
ATOM 1234 C CA . LEU A 1 169 ? 9.601 6.931 16.763 1.00 70.44 169 LEU A CA 1
ATOM 1235 C C . LEU A 1 169 ? 10.164 5.703 16.028 1.00 70.44 169 LEU A C 1
ATOM 1237 O O . LEU A 1 169 ? 10.768 5.873 14.972 1.00 70.44 169 LEU A O 1
ATOM 1241 N N . PHE A 1 170 ? 9.935 4.476 16.505 1.00 71.25 170 PHE A N 1
ATOM 1242 C CA . PHE A 1 170 ? 10.364 3.262 15.789 1.00 71.25 170 PHE A CA 1
ATOM 1243 C C . PHE A 1 170 ? 9.664 3.095 14.432 1.00 71.25 170 PHE A C 1
ATOM 1245 O O . PHE A 1 170 ? 10.322 2.770 13.439 1.00 71.25 170 PHE A O 1
ATOM 1252 N N . PHE A 1 171 ? 8.363 3.393 14.368 1.00 67.19 171 PHE A N 1
ATOM 1253 C CA . PHE A 1 171 ? 7.595 3.402 13.117 1.00 67.19 171 PHE A CA 1
ATOM 1254 C C . PHE A 1 171 ? 8.030 4.502 12.139 1.00 67.19 171 PHE A C 1
ATOM 1256 O O . PHE A 1 171 ? 7.735 4.400 10.955 1.00 67.19 171 PHE A O 1
ATOM 1263 N N . ILE A 1 172 ? 8.763 5.520 12.598 1.00 74.38 172 ILE A N 1
ATOM 1264 C CA . ILE A 1 172 ? 9.315 6.600 11.769 1.00 74.38 172 ILE A CA 1
ATOM 1265 C C . ILE A 1 172 ? 10.756 6.291 11.334 1.00 74.38 172 ILE A C 1
ATOM 1267 O O . ILE A 1 172 ? 11.114 6.515 10.178 1.00 74.38 172 ILE A O 1
ATOM 1271 N N . ILE A 1 173 ? 11.592 5.757 12.232 1.00 78.31 173 ILE A N 1
ATOM 1272 C CA . ILE A 1 173 ? 13.025 5.525 11.986 1.00 78.31 173 ILE A CA 1
ATOM 1273 C C . ILE A 1 173 ? 13.247 4.477 10.891 1.00 78.31 173 ILE A C 1
ATOM 1275 O O . ILE A 1 173 ? 14.039 4.716 9.982 1.00 78.31 173 ILE A O 1
ATOM 1279 N N . CYS A 1 174 ? 12.552 3.337 10.940 1.00 72.38 174 CYS A N 1
ATOM 1280 C CA . CYS A 1 174 ? 12.711 2.270 9.945 1.00 72.38 174 CYS A CA 1
ATOM 1281 C C . CYS A 1 174 ? 12.375 2.720 8.508 1.00 72.38 174 CYS A C 1
ATOM 1283 O O . CYS A 1 174 ? 13.246 2.609 7.639 1.00 72.38 174 CYS A O 1
ATOM 1285 N N . PRO A 1 175 ? 11.174 3.262 8.219 1.00 69.50 175 PRO A N 1
ATOM 1286 C CA . PRO A 1 175 ? 10.862 3.763 6.882 1.00 69.50 175 PRO A CA 1
ATOM 1287 C C . PRO A 1 175 ? 11.652 5.027 6.525 1.00 69.50 175 PRO A C 1
ATOM 1289 O O . PRO A 1 175 ? 11.958 5.218 5.354 1.00 69.50 175 PRO A O 1
ATOM 1292 N N . GLY A 1 176 ? 12.056 5.851 7.499 1.00 75.88 176 GLY A N 1
ATOM 1293 C CA . GLY A 1 176 ? 12.937 6.998 7.263 1.00 75.88 176 GLY A CA 1
ATOM 1294 C C . GLY A 1 176 ? 14.329 6.584 6.777 1.00 75.88 176 GLY A C 1
ATOM 1295 O O . GLY A 1 176 ? 14.831 7.120 5.790 1.00 75.88 176 GLY A O 1
ATOM 1296 N N . LEU A 1 177 ? 14.938 5.576 7.409 1.00 78.75 177 LEU A N 1
ATOM 1297 C CA . LEU A 1 177 ? 16.195 4.986 6.942 1.00 78.75 177 LEU A CA 1
ATOM 1298 C C . LEU A 1 177 ? 16.023 4.324 5.574 1.00 78.75 177 LEU A C 1
ATOM 1300 O O . LEU A 1 177 ? 16.883 4.489 4.709 1.00 78.75 177 LEU A O 1
ATOM 1304 N N . HIS A 1 178 ? 14.904 3.631 5.349 1.00 73.19 178 HIS A N 1
ATOM 1305 C CA . HIS A 1 178 ? 14.591 3.054 4.044 1.00 73.19 178 HIS A CA 1
ATOM 1306 C C . HIS A 1 178 ? 14.481 4.135 2.959 1.00 73.19 178 HIS A C 1
ATOM 1308 O O . HIS A 1 178 ? 15.101 4.005 1.909 1.00 73.19 178 HIS A O 1
ATOM 1314 N N . ALA A 1 179 ? 13.800 5.249 3.239 1.00 75.38 179 ALA A N 1
ATOM 1315 C CA . ALA A 1 179 ? 13.671 6.377 2.322 1.00 75.38 179 ALA A CA 1
ATOM 1316 C C . ALA A 1 179 ? 15.019 7.055 2.011 1.00 75.38 179 ALA A C 1
ATOM 1318 O O . ALA A 1 179 ? 15.216 7.545 0.905 1.00 75.38 179 ALA A O 1
ATOM 1319 N N . ILE A 1 180 ? 15.977 7.065 2.942 1.00 81.81 180 ILE A N 1
ATOM 1320 C CA . ILE A 1 180 ? 17.318 7.625 2.693 1.00 81.81 180 ILE A CA 1
ATOM 1321 C C . ILE A 1 180 ? 18.196 6.645 1.901 1.00 81.81 180 ILE A C 1
ATOM 1323 O O . ILE A 1 180 ? 18.941 7.054 1.009 1.00 81.81 180 ILE A O 1
ATOM 1327 N N . LEU A 1 181 ? 18.121 5.348 2.210 1.00 78.94 181 LEU A N 1
ATOM 1328 C CA . LEU A 1 181 ? 18.969 4.320 1.598 1.00 78.94 181 LEU A CA 1
ATOM 1329 C C . LEU A 1 181 ? 18.470 3.871 0.217 1.00 78.94 181 LEU A C 1
ATOM 1331 O O . LEU A 1 181 ? 19.289 3.532 -0.639 1.00 78.94 181 LEU A O 1
ATOM 1335 N N . ALA A 1 182 ? 17.159 3.915 -0.030 1.00 76.44 182 ALA A N 1
ATOM 1336 C CA . ALA A 1 182 ? 16.545 3.557 -1.306 1.00 76.44 182 ALA A CA 1
ATOM 1337 C C . ALA A 1 182 ? 17.179 4.276 -2.518 1.00 76.44 182 ALA A C 1
ATOM 1339 O O . ALA A 1 182 ? 17.600 3.577 -3.442 1.00 76.44 182 ALA A O 1
ATOM 1340 N N . PRO A 1 183 ? 17.336 5.620 -2.556 1.00 80.19 183 PRO A N 1
ATOM 1341 C CA . PRO A 1 183 ? 17.926 6.317 -3.707 1.00 80.19 183 PRO A CA 1
ATOM 1342 C C . PRO A 1 183 ? 19.402 5.974 -3.916 1.00 80.19 183 PRO A C 1
ATOM 1344 O O . PRO A 1 183 ? 19.846 5.849 -5.058 1.00 80.19 183 PRO A O 1
ATOM 1347 N N . VAL A 1 184 ? 20.156 5.753 -2.833 1.00 81.25 184 VAL A N 1
ATOM 1348 C CA . VAL A 1 184 ? 21.560 5.321 -2.909 1.00 81.25 184 VAL A CA 1
ATOM 1349 C C . VAL A 1 184 ? 21.649 3.950 -3.577 1.00 81.25 184 VAL A C 1
ATOM 1351 O O . VAL A 1 184 ? 22.444 3.752 -4.498 1.00 81.25 184 VAL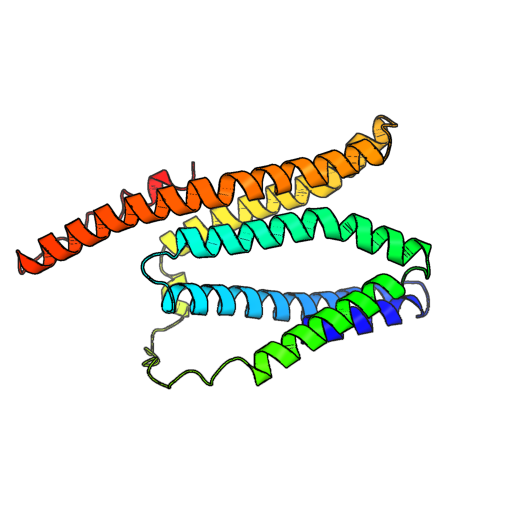 A O 1
ATOM 1354 N N . TRP A 1 185 ? 20.799 3.010 -3.161 1.00 76.69 185 TRP A N 1
ATOM 1355 C CA . TRP A 1 185 ? 20.790 1.659 -3.716 1.00 76.69 185 TRP A CA 1
ATOM 1356 C C . TRP A 1 185 ? 20.235 1.609 -5.144 1.00 76.69 185 TRP A C 1
ATOM 1358 O O . TRP A 1 185 ? 20.778 0.893 -5.987 1.00 76.69 185 TRP A O 1
ATOM 1368 N N . GLY A 1 186 ? 19.217 2.420 -5.447 1.00 79.00 186 GLY A N 1
ATOM 1369 C CA . GLY A 1 186 ? 18.665 2.584 -6.794 1.00 79.00 186 GLY A CA 1
ATOM 1370 C C . GLY A 1 186 ? 19.717 3.070 -7.790 1.00 79.00 186 GLY A C 1
ATOM 1371 O O . GLY A 1 186 ? 19.892 2.465 -8.849 1.00 79.00 186 GLY A O 1
ATOM 1372 N N . TYR A 1 187 ? 20.505 4.079 -7.404 1.00 79.38 187 TYR A N 1
ATOM 1373 C CA . TYR A 1 187 ? 21.604 4.596 -8.220 1.00 79.38 187 TYR A CA 1
ATOM 1374 C C . TYR A 1 187 ? 22.712 3.554 -8.455 1.00 79.38 187 TYR A C 1
ATOM 1376 O O . TYR A 1 187 ? 23.214 3.395 -9.572 1.00 79.38 187 TYR A O 1
ATOM 1384 N N . ILE A 1 188 ? 23.092 2.806 -7.412 1.00 81.19 188 ILE A N 1
ATOM 1385 C CA . ILE A 1 188 ? 24.105 1.742 -7.517 1.00 81.19 188 ILE A CA 1
ATOM 1386 C C . ILE A 1 188 ? 23.620 0.609 -8.436 1.00 81.19 188 ILE A C 1
ATOM 1388 O O . ILE A 1 188 ? 24.398 0.106 -9.256 1.00 81.19 188 ILE A O 1
ATOM 1392 N N . SER A 1 189 ? 22.348 0.220 -8.321 1.00 77.81 189 SER A N 1
ATOM 1393 C CA . SER A 1 189 ? 21.727 -0.817 -9.151 1.00 77.81 189 SER A CA 1
ATOM 1394 C C . SER A 1 189 ? 21.746 -0.432 -10.632 1.00 77.81 189 SER A C 1
ATOM 1396 O O . SER A 1 189 ? 22.262 -1.186 -11.463 1.00 77.81 189 SER A O 1
ATOM 1398 N N . ASP A 1 190 ? 21.314 0.791 -10.957 1.00 78.06 190 ASP A N 1
ATOM 1399 C CA . ASP A 1 190 ? 21.293 1.286 -12.337 1.00 78.06 190 ASP A CA 1
ATOM 1400 C C . ASP A 1 190 ? 22.701 1.331 -12.955 1.00 78.06 190 ASP A C 1
ATOM 1402 O O . ASP A 1 190 ? 22.886 1.011 -14.135 1.00 78.06 190 ASP A O 1
ATOM 1406 N N . ARG A 1 191 ? 23.734 1.635 -12.155 1.00 71.25 191 ARG A N 1
ATOM 1407 C CA . ARG A 1 191 ? 25.130 1.625 -12.615 1.00 71.25 191 ARG A CA 1
ATOM 1408 C C . ARG A 1 191 ? 25.614 0.212 -12.959 1.00 71.25 191 ARG A C 1
ATOM 1410 O O . ARG A 1 191 ? 26.242 0.027 -14.002 1.00 71.25 191 ARG A O 1
ATOM 1417 N N . LYS A 1 192 ? 25.304 -0.798 -12.136 1.00 65.38 192 LYS A N 1
ATOM 1418 C CA . LYS A 1 192 ? 25.665 -2.207 -12.411 1.00 65.38 192 LYS A CA 1
ATOM 1419 C C . LYS A 1 192 ? 24.927 -2.775 -13.628 1.00 65.38 192 LYS A C 1
ATOM 1421 O O . LYS A 1 192 ? 25.536 -3.482 -14.438 1.00 65.38 192 LYS A O 1
ATOM 1426 N N . VAL A 1 193 ? 23.645 -2.444 -13.792 1.00 61.91 193 VAL A N 1
ATOM 1427 C CA . VAL A 1 193 ? 22.845 -2.874 -14.951 1.00 61.91 193 VAL A CA 1
ATOM 1428 C C . VAL A 1 193 ? 23.377 -2.242 -16.238 1.00 61.91 193 VAL A C 1
ATOM 1430 O O . VAL A 1 193 ? 23.576 -2.956 -17.219 1.00 61.91 193 VAL A O 1
ATOM 1433 N N . ARG A 1 194 ? 23.732 -0.948 -16.230 1.00 52.75 194 ARG A N 1
ATOM 1434 C CA . ARG A 1 194 ? 24.326 -0.268 -17.396 1.00 52.75 194 ARG A CA 1
ATOM 1435 C C . ARG A 1 194 ? 25.622 -0.933 -17.876 1.00 52.75 194 ARG A C 1
ATOM 1437 O O . ARG A 1 194 ? 25.812 -1.082 -19.082 1.00 52.75 194 ARG A O 1
ATOM 1444 N N . HIS A 1 195 ? 26.473 -1.410 -16.966 1.00 48.00 195 HIS A N 1
ATOM 1445 C CA . HIS A 1 195 ? 27.676 -2.170 -17.333 1.00 48.00 195 HIS A CA 1
ATOM 1446 C C . HIS A 1 195 ? 27.360 -3.552 -17.936 1.00 48.00 195 HIS A C 1
ATOM 1448 O O . HIS A 1 195 ? 28.029 -3.971 -18.877 1.00 48.00 195 HIS A O 1
ATOM 1454 N N . SER A 1 196 ? 26.316 -4.235 -17.460 1.00 51.47 196 SER A N 1
ATOM 1455 C CA . SER A 1 196 ? 25.921 -5.566 -17.959 1.00 51.47 196 SER A CA 1
ATOM 1456 C C . SER A 1 196 ? 25.193 -5.506 -19.312 1.00 51.47 196 SER A C 1
ATOM 1458 O O . SER A 1 196 ? 25.413 -6.352 -20.181 1.00 51.47 196 SER A O 1
ATOM 1460 N N . VAL A 1 197 ? 24.365 -4.478 -19.530 1.00 53.03 197 VAL A N 1
ATOM 1461 C CA . VAL A 1 197 ? 23.683 -4.230 -20.814 1.00 53.03 197 VAL A CA 1
ATOM 1462 C C . VAL A 1 197 ? 24.693 -3.822 -21.888 1.00 53.03 197 VAL A C 1
ATOM 1464 O O . VAL A 1 197 ? 24.713 -4.412 -22.960 1.00 53.03 197 VAL A O 1
ATOM 1467 N N . THR A 1 198 ? 25.636 -2.931 -21.565 1.00 50.94 198 THR A N 1
ATOM 1468 C CA . THR A 1 198 ? 26.698 -2.542 -22.513 1.00 50.94 198 THR A CA 1
ATOM 1469 C C . THR A 1 198 ? 27.557 -3.743 -22.921 1.00 50.94 198 THR A C 1
ATOM 1471 O O . THR A 1 198 ? 27.884 -3.890 -24.093 1.00 50.94 198 THR A O 1
ATOM 1474 N N . LEU A 1 199 ? 27.878 -4.650 -21.990 1.00 46.88 199 LEU A N 1
ATOM 1475 C CA . LEU A 1 199 ? 28.615 -5.879 -22.302 1.00 46.88 199 LEU A CA 1
ATOM 1476 C C . LEU A 1 199 ? 27.807 -6.850 -23.171 1.00 46.88 199 LEU A C 1
ATOM 1478 O O . LEU A 1 199 ? 28.374 -7.463 -24.068 1.00 46.88 199 LEU A O 1
ATOM 1482 N N . THR A 1 200 ? 26.497 -6.983 -22.948 1.00 49.41 200 THR A N 1
ATOM 1483 C CA . THR A 1 200 ? 25.641 -7.874 -23.751 1.00 49.41 200 THR A CA 1
ATOM 1484 C C . THR A 1 200 ? 25.318 -7.311 -25.135 1.00 49.41 200 THR A C 1
ATOM 1486 O O . THR A 1 200 ? 25.232 -8.094 -26.079 1.00 49.41 200 THR A O 1
ATOM 1489 N N . ASP A 1 201 ? 25.237 -5.989 -25.299 1.00 42.59 201 ASP A N 1
ATOM 1490 C CA . ASP A 1 201 ? 25.096 -5.331 -26.604 1.00 42.59 201 ASP A CA 1
ATOM 1491 C C . ASP A 1 201 ? 26.412 -5.346 -27.402 1.00 42.59 201 ASP A C 1
ATOM 1493 O O . ASP A 1 201 ? 26.410 -5.649 -28.597 1.00 42.59 201 ASP A O 1
ATOM 1497 N N . PHE A 1 202 ? 27.559 -5.151 -26.737 1.00 41.03 202 PHE A N 1
ATOM 1498 C CA . PHE A 1 202 ? 28.885 -5.323 -27.347 1.00 41.03 202 PHE A CA 1
ATOM 1499 C C . PHE A 1 202 ? 29.133 -6.785 -27.767 1.00 41.03 202 PHE A C 1
ATOM 1501 O O . PHE A 1 202 ? 29.743 -7.047 -28.803 1.00 41.03 202 PHE A O 1
ATOM 1508 N N . TRP A 1 203 ? 28.606 -7.754 -27.009 1.00 33.81 203 TRP A N 1
ATOM 1509 C CA . TRP A 1 203 ? 28.700 -9.182 -27.333 1.00 33.81 203 TRP A CA 1
ATOM 1510 C C . TRP A 1 203 ? 27.693 -9.614 -28.416 1.00 33.81 203 TRP A C 1
ATOM 1512 O O . TRP A 1 203 ? 28.044 -10.402 -29.296 1.00 33.81 203 TRP A O 1
ATOM 1522 N N . LYS A 1 204 ? 26.479 -9.039 -28.444 1.00 38.69 204 LYS A N 1
ATOM 1523 C CA . LYS A 1 204 ? 25.496 -9.230 -29.532 1.00 38.69 204 LYS A CA 1
ATOM 1524 C C . LYS A 1 204 ? 25.960 -8.650 -30.867 1.00 38.69 204 LYS A C 1
ATOM 1526 O O . LYS A 1 204 ? 25.661 -9.241 -31.900 1.00 38.69 204 LYS A O 1
ATOM 1531 N N . SER A 1 205 ? 26.721 -7.554 -30.864 1.00 38.09 205 SER A N 1
ATOM 1532 C CA . SER A 1 205 ? 27.331 -7.002 -32.083 1.00 38.09 205 SER A CA 1
ATOM 1533 C C . SER A 1 205 ? 28.523 -7.828 -32.602 1.00 38.09 205 SER A C 1
ATOM 1535 O O . SER A 1 205 ? 29.032 -7.534 -33.682 1.00 38.09 205 SER A O 1
ATOM 1537 N N . GLY A 1 206 ? 28.984 -8.845 -31.858 1.00 42.84 206 GLY A N 1
ATOM 1538 C CA . GLY A 1 206 ? 30.240 -9.552 -32.128 1.00 42.84 206 GLY A CA 1
ATOM 1539 C C . GLY A 1 206 ? 30.164 -11.065 -32.349 1.00 42.84 206 GLY A C 1
ATOM 1540 O O . GLY A 1 206 ? 31.193 -11.653 -32.689 1.00 42.84 206 GLY A O 1
ATOM 1541 N N . ARG A 1 207 ? 29.022 -11.749 -32.171 1.00 36.91 207 ARG A N 1
ATOM 1542 C CA . ARG A 1 207 ? 28.955 -13.184 -32.506 1.00 36.91 207 ARG A CA 1
ATOM 1543 C C . ARG A 1 207 ? 27.541 -13.738 -32.658 1.00 36.91 207 ARG A C 1
ATOM 1545 O O . ARG A 1 207 ? 26.772 -13.837 -31.708 1.00 36.91 207 ARG A O 1
ATOM 1552 N N . HIS A 1 208 ? 27.251 -14.186 -33.877 1.00 43.31 208 HIS A N 1
ATOM 1553 C CA . HIS A 1 208 ? 26.262 -15.222 -34.141 1.00 43.31 208 HIS A CA 1
ATOM 1554 C C . HIS A 1 208 ? 26.667 -16.501 -33.377 1.00 43.31 208 HIS A C 1
ATOM 1556 O O . HIS A 1 208 ? 27.826 -16.906 -33.431 1.00 43.31 208 HIS A O 1
ATOM 1562 N N . HIS A 1 209 ? 25.680 -17.157 -32.761 1.00 37.59 209 HIS A N 1
ATOM 1563 C CA . HIS A 1 209 ? 25.711 -18.505 -32.172 1.00 37.59 209 HIS A CA 1
ATOM 1564 C C . HIS A 1 209 ? 26.181 -18.673 -30.703 1.00 37.59 209 HIS A C 1
ATOM 1566 O O . HIS A 1 209 ? 27.349 -18.532 -30.359 1.00 37.59 209 HIS A O 1
ATOM 1572 N N . SER A 1 210 ? 25.208 -19.110 -29.887 1.00 36.16 210 SER A N 1
ATOM 1573 C CA . SER A 1 210 ? 25.321 -19.978 -28.700 1.00 36.16 210 SER A CA 1
ATOM 1574 C C . SER A 1 210 ? 26.057 -19.467 -27.457 1.00 36.16 210 SER A C 1
ATOM 1576 O O . SER A 1 210 ? 27.262 -19.647 -27.349 1.00 36.16 210 SER A O 1
ATOM 1578 N N . THR A 1 211 ? 25.314 -18.986 -26.443 1.00 30.89 211 THR A N 1
ATOM 1579 C CA . THR A 1 211 ? 25.423 -19.445 -25.028 1.00 30.89 211 THR A CA 1
ATOM 1580 C C . THR A 1 211 ? 24.436 -18.715 -24.103 1.00 30.89 211 THR A C 1
ATOM 1582 O O . THR A 1 211 ? 24.648 -17.593 -23.662 1.00 30.89 211 THR A O 1
ATOM 1585 N N . PHE A 1 212 ? 23.347 -19.403 -23.760 1.00 31.83 212 PHE A N 1
ATOM 1586 C CA . PHE A 1 212 ? 22.258 -18.954 -22.880 1.00 31.83 212 PHE A CA 1
ATOM 1587 C C . PHE A 1 212 ? 22.556 -19.185 -21.377 1.00 31.83 212 PHE A C 1
ATOM 1589 O O . PHE A 1 212 ? 21.640 -19.335 -20.576 1.00 31.83 212 PHE A O 1
ATOM 1596 N N . ILE A 1 213 ? 23.834 -19.283 -20.985 1.00 35.12 213 ILE A N 1
ATOM 1597 C CA . ILE A 1 213 ? 24.239 -19.905 -19.704 1.00 35.12 213 ILE A CA 1
ATOM 1598 C C . ILE A 1 213 ? 24.773 -18.894 -18.666 1.00 35.12 213 ILE A C 1
ATOM 1600 O O . ILE A 1 213 ? 24.875 -19.224 -17.492 1.00 35.12 213 ILE A O 1
ATOM 1604 N N . CYS A 1 214 ? 25.027 -17.631 -19.023 1.00 27.47 214 CYS A N 1
ATOM 1605 C CA . CYS A 1 214 ? 25.641 -16.668 -18.089 1.00 27.47 214 CYS A CA 1
ATOM 1606 C C . CYS A 1 214 ? 24.646 -15.759 -17.330 1.00 27.47 214 CYS A C 1
ATOM 1608 O O . CYS A 1 214 ? 25.063 -14.831 -16.647 1.00 27.47 214 CYS A O 1
ATOM 1610 N N . TRP A 1 215 ? 23.330 -15.986 -17.440 1.00 29.05 215 TRP A N 1
ATOM 1611 C CA . TRP A 1 215 ? 22.321 -15.133 -16.779 1.00 29.05 215 TRP A CA 1
ATOM 1612 C C . TRP A 1 215 ? 21.862 -15.650 -15.405 1.00 29.05 215 TRP A C 1
ATOM 1614 O O . TRP A 1 215 ? 21.156 -14.949 -14.690 1.00 29.05 215 TRP A O 1
ATOM 1624 N N . THR A 1 216 ? 22.272 -16.856 -15.001 1.00 32.97 216 THR A N 1
ATOM 1625 C CA . THR A 1 216 ? 21.836 -17.476 -13.736 1.00 32.97 216 THR A CA 1
ATOM 1626 C C . THR A 1 216 ? 22.661 -17.062 -12.518 1.00 32.97 216 THR A C 1
ATOM 1628 O O . THR A 1 216 ? 22.203 -17.261 -11.398 1.00 32.97 216 THR A O 1
ATOM 1631 N N . ASN A 1 217 ? 23.846 -16.464 -12.697 1.00 24.50 217 ASN A N 1
ATOM 1632 C CA . ASN A 1 217 ? 24.779 -16.231 -11.584 1.00 24.50 217 ASN A CA 1
ATOM 1633 C C . ASN A 1 217 ? 24.718 -14.822 -10.967 1.00 24.50 217 ASN A C 1
ATOM 1635 O O . ASN A 1 217 ? 25.319 -14.582 -9.923 1.00 24.50 217 ASN A O 1
ATOM 1639 N N . THR A 1 218 ? 23.992 -13.881 -11.578 1.00 29.98 218 THR A N 1
ATOM 1640 C CA . THR A 1 218 ? 23.867 -12.505 -11.053 1.00 29.98 218 THR A CA 1
ATOM 1641 C C . THR A 1 218 ? 22.592 -12.305 -10.226 1.00 29.98 218 THR A C 1
ATOM 1643 O O . THR A 1 218 ? 22.517 -11.393 -9.411 1.00 29.98 218 THR A O 1
ATOM 1646 N N . THR A 1 219 ? 21.607 -13.194 -10.360 1.00 33.50 219 THR A N 1
ATOM 1647 C CA . THR A 1 219 ? 20.382 -13.195 -9.542 1.00 33.50 219 THR A CA 1
AT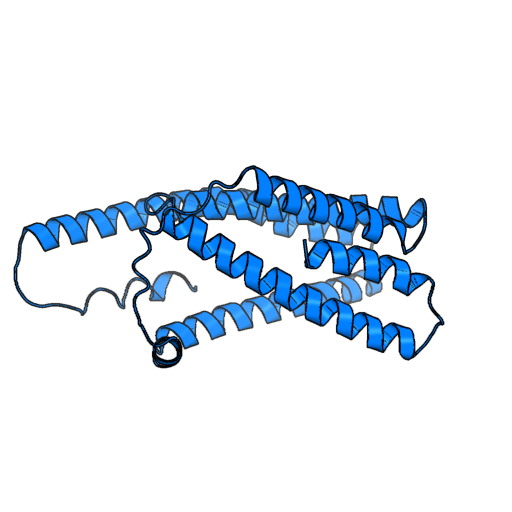OM 1648 C C . THR A 1 219 ? 20.581 -13.780 -8.143 1.00 33.50 219 THR A C 1
ATOM 1650 O O . THR A 1 219 ? 19.783 -13.503 -7.254 1.00 33.50 219 THR A O 1
ATOM 1653 N N . SER A 1 220 ? 21.662 -14.528 -7.910 1.00 26.27 220 SER A N 1
ATOM 1654 C CA . SER A 1 220 ? 21.985 -15.143 -6.613 1.00 26.27 220 SER A CA 1
ATOM 1655 C C . SER A 1 220 ? 22.598 -14.170 -5.597 1.00 26.27 220 SER A C 1
ATOM 1657 O O . SER A 1 220 ? 22.689 -14.508 -4.426 1.00 26.27 220 SER A O 1
ATOM 1659 N N . THR A 1 221 ? 23.021 -12.973 -6.017 1.00 29.52 221 THR A N 1
ATOM 1660 C CA . THR A 1 221 ? 23.680 -11.978 -5.142 1.00 29.52 221 THR A CA 1
ATOM 1661 C C . THR A 1 221 ? 22.776 -10.817 -4.721 1.00 29.52 221 THR A C 1
ATOM 1663 O O . THR A 1 221 ? 23.236 -9.917 -4.028 1.00 29.52 221 THR A O 1
ATOM 1666 N N . PHE A 1 222 ? 21.501 -10.821 -5.122 1.00 32.66 222 PHE A N 1
ATOM 1667 C CA . PHE A 1 222 ? 20.544 -9.745 -4.817 1.00 32.66 222 PHE A CA 1
ATOM 1668 C C . PHE A 1 222 ? 19.500 -10.106 -3.741 1.00 32.66 222 PHE A C 1
ATOM 1670 O O . PHE A 1 222 ? 18.656 -9.275 -3.426 1.00 32.66 222 PHE A O 1
ATOM 1677 N N . PHE A 1 223 ? 19.565 -11.313 -3.165 1.00 28.78 223 PHE A N 1
ATOM 1678 C CA . PHE A 1 223 ? 18.691 -11.776 -2.071 1.00 28.78 223 PHE A CA 1
ATOM 1679 C C . PHE A 1 223 ? 19.480 -12.357 -0.879 1.00 28.78 223 PHE A C 1
ATOM 1681 O O . PHE A 1 223 ? 19.094 -13.358 -0.279 1.00 28.78 223 PHE A O 1
ATOM 1688 N N . THR A 1 224 ? 20.582 -11.704 -0.529 1.00 29.31 224 THR A N 1
ATOM 1689 C CA . THR A 1 224 ? 21.282 -11.821 0.763 1.00 29.31 224 THR A CA 1
ATOM 1690 C C . THR A 1 224 ? 21.678 -10.429 1.192 1.00 29.31 224 THR A C 1
ATOM 1692 O O . THR A 1 224 ? 21.435 -10.092 2.366 1.00 29.31 224 THR A O 1
#

InterPro domains:
  IPR011701 Major facilitator superfamily [PF07690] (4-196)
  IPR036259 MFS transporter superfamily [G3DSA:1.20.1250.20] (1-120)
  IPR036259 MFS transporter superfamily [G3DSA:1.20.1250.20] (125-202)
  IPR036259 MFS transporter superfamily [SSF103473] (2-192)
  IPR050930 Major Facilitator Superfamily Vesicular Transporter [PTHR23506] (2-197)

Secondary structure (DSSP, 8-state):
-HHHHHHHHHHHHTTSPSSHHHHHHHHHHHHHHHHHHHHHHHHHHHHHHHH-TTSHHHHHHHHHHHHHHHHHHHHHHHHHHHHHHTTHHHHHHHHHHHHHHHHHHHHHSPPPPS--------HHHHTT-HHHHHHHHHHHHHHHHHHHHHHHHHHHHHHTT--HHHHHHHHHHHHHHHHHHHHHHHHHHHHHHHHHHHHHHHHHTT--S----TTSSSGGGS--

Sequence (224 aa):
MLAGVCAILFGFLGQGPPGTPFIVMSFLVRAVEAIGVAAFSTASFAIVSNEFPYHIGSVFATLETCVGIGLMIGPTIGGALYELGGFGMPFWIIGVIICSSGLTIMICLPHPQDTLKQKNGSILSLFRSVMVWVSSLSIFAGACGISYLNPTLSDHLDQFGLSTLLVGLFFIICPGLHAILAPVWGYISDRKVRHSVTLTDFWKSGRHHSTFICWTNTTSTFFT

Radius of gyration: 22.26 Å; chains: 1; bounding box: 55×39×64 Å

pLDDT: mean 75.0, std 17.81, range [24.5, 94.38]